Protein AF-A0AAV9DAN2-F1 (afdb_monomer)

InterPro domains:
  IPR025287 Wall-associated receptor kinase, galacturonan-binding domain [PF13947] (29-95)
  IPR032872 Wall-associated receptor kinase, C-terminal [PF14380] (185-234)

Radius of gyration: 28.62 Å; Cα contacts (8 Å, |Δi|>4): 450; chains: 1; bounding box: 99×47×92 Å

Secondary structure (DSSP, 8-state):
-------------------HHHHHHHHHTS-EEEEETTEEEEE-TT-B-TTPPTTSS-GGGBEEE-TTS-EEEEETTEEEEEEEEETTTTEEEEEEGGGTT--STTGGGGPPP---TTTEEE-TT-EEEEEEEESS----TTTTEEEEEE-SS-EEEEEE-SS----S-STTEEEEEEEEEPSSPPGGGHHHHHHH-EEEEE-TTTTTHHHHHHTT-EEEEETTEEEEEEEEETTEEEE-TTS---S--------------------------

pLDDT: mean 73.66, std 20.01, range [28.0, 98.25]

Structure (mmCIF, N/CA/C/O backbone):
data_AF-A0AAV9DAN2-F1
#
_entry.id   AF-A0AAV9DAN2-F1
#
loop_
_atom_site.group_PDB
_atom_site.id
_atom_site.type_symbol
_atom_site.label_atom_id
_atom_site.label_alt_id
_atom_site.label_comp_id
_atom_site.label_asym_id
_atom_site.label_entity_id
_atom_site.label_seq_id
_atom_site.pdbx_PDB_ins_code
_atom_site.Cartn_x
_atom_site.Cartn_y
_atom_site.Cartn_z
_atom_site.occupancy
_atom_site.B_iso_or_equiv
_atom_site.auth_seq_id
_atom_site.auth_comp_id
_atom_site.auth_asym_id
_atom_site.auth_atom_id
_atom_site.pdbx_PDB_model_num
ATOM 1 N N . MET A 1 1 ? -53.329 -28.567 59.285 1.00 35.50 1 MET A N 1
ATOM 2 C CA . MET A 1 1 ? -52.243 -27.564 59.259 1.00 35.50 1 MET A CA 1
ATOM 3 C C . MET A 1 1 ? -51.070 -28.184 58.517 1.00 35.50 1 MET A C 1
ATOM 5 O O . MET A 1 1 ? -50.471 -29.111 59.036 1.00 35.50 1 MET A O 1
ATOM 9 N N . HIS A 1 2 ? -50.815 -27.757 57.281 1.00 39.94 2 HIS A N 1
ATOM 10 C CA . HIS A 1 2 ? -49.704 -28.232 56.451 1.00 39.94 2 HIS A CA 1
ATOM 11 C C . HIS A 1 2 ? -48.893 -26.986 56.068 1.00 39.94 2 HIS A C 1
ATOM 13 O O . HIS A 1 2 ? -49.483 -26.089 55.462 1.00 39.94 2 HIS A O 1
ATOM 19 N N . PRO A 1 3 ? -47.612 -26.849 56.455 1.00 48.84 3 PRO A N 1
ATOM 20 C CA . PRO A 1 3 ? -46.849 -25.666 56.096 1.00 48.84 3 PRO A CA 1
ATOM 21 C C . PRO A 1 3 ? -46.305 -25.851 54.676 1.00 48.84 3 PRO A C 1
ATOM 23 O O . PRO A 1 3 ? -45.571 -26.794 54.393 1.00 48.84 3 PRO A O 1
ATOM 26 N N . GLN A 1 4 ? -46.713 -24.964 53.773 1.00 52.38 4 GLN A N 1
ATOM 27 C CA . GLN A 1 4 ? -46.172 -24.855 52.421 1.00 52.38 4 GLN A CA 1
ATOM 28 C C . GLN A 1 4 ? -44.774 -24.223 52.511 1.00 52.38 4 GLN A C 1
ATOM 30 O O . GLN A 1 4 ? -44.625 -23.101 52.997 1.00 52.38 4 GLN A O 1
ATOM 35 N N . LEU A 1 5 ? -43.750 -24.954 52.069 1.00 51.34 5 LEU A N 1
ATOM 36 C CA . LEU A 1 5 ? -42.380 -24.467 51.907 1.00 51.34 5 LEU A CA 1
ATOM 37 C C . LEU A 1 5 ? -42.328 -23.488 50.724 1.00 51.34 5 LEU A C 1
ATOM 39 O O . LEU A 1 5 ? -42.399 -23.897 49.568 1.00 51.34 5 LEU A O 1
ATOM 43 N N . PHE A 1 6 ? -42.198 -22.193 51.010 1.00 53.31 6 PHE A N 1
ATOM 44 C CA . PHE A 1 6 ? -41.944 -21.167 49.998 1.00 53.31 6 PHE A CA 1
ATOM 45 C C . PHE A 1 6 ? -40.447 -21.160 49.652 1.00 53.31 6 PHE A C 1
ATOM 47 O O . PHE A 1 6 ? -39.617 -20.704 50.437 1.00 53.31 6 PHE A O 1
ATOM 54 N N . PHE A 1 7 ? -40.091 -21.693 48.483 1.00 52.12 7 PHE A N 1
ATOM 55 C CA . PHE A 1 7 ? -38.729 -21.651 47.950 1.00 52.12 7 PHE A CA 1
ATOM 56 C C . PHE A 1 7 ? -38.520 -20.301 47.244 1.00 52.12 7 PHE A C 1
ATOM 58 O O . PHE A 1 7 ? -38.955 -20.110 46.109 1.00 52.12 7 PHE A O 1
ATOM 65 N N . PHE A 1 8 ? -37.901 -19.332 47.923 1.00 51.47 8 PHE A N 1
ATOM 66 C CA . PHE A 1 8 ? -37.503 -18.068 47.296 1.00 51.47 8 PHE A CA 1
ATOM 67 C C . PHE A 1 8 ? -36.278 -18.302 46.401 1.00 51.47 8 PHE A C 1
ATOM 69 O O . PHE A 1 8 ? -35.145 -18.386 46.869 1.00 51.47 8 PHE A O 1
ATOM 76 N N . LEU A 1 9 ? -36.518 -18.407 45.094 1.00 48.03 9 LEU A N 1
ATOM 77 C CA . LEU A 1 9 ? -35.493 -18.339 44.053 1.00 48.03 9 LEU A CA 1
ATOM 78 C C . LEU A 1 9 ? -34.950 -16.902 44.001 1.00 48.03 9 LEU A C 1
ATOM 80 O O . LEU A 1 9 ? -35.542 -16.019 43.383 1.00 48.03 9 LEU A O 1
ATOM 84 N N . PHE A 1 10 ? -33.829 -16.652 44.679 1.00 47.62 10 PHE A N 1
ATOM 85 C CA . PHE A 1 10 ? -33.069 -15.417 44.506 1.00 47.62 10 PHE A CA 1
ATOM 86 C C . PHE A 1 10 ? -32.437 -15.425 43.110 1.00 47.62 10 PHE A C 1
ATOM 88 O O . PHE A 1 10 ? -31.381 -16.015 42.895 1.00 47.62 10 PHE A O 1
ATOM 95 N N . ILE A 1 11 ? -33.096 -14.775 42.148 1.00 53.25 11 ILE A N 1
ATOM 96 C CA . ILE A 1 11 ? -32.488 -14.443 40.859 1.00 53.25 11 ILE A CA 1
ATOM 97 C C . ILE A 1 11 ? -31.435 -13.373 41.145 1.00 53.25 11 ILE A C 1
ATOM 99 O O . ILE A 1 11 ? -31.746 -12.190 41.282 1.00 53.25 11 ILE A O 1
ATOM 103 N N . THR A 1 12 ? -30.178 -13.788 41.281 1.00 47.03 12 THR A N 1
ATOM 104 C CA . THR A 1 12 ? -29.047 -12.867 41.324 1.00 47.03 12 THR A CA 1
ATOM 105 C C . THR A 1 12 ? -28.882 -12.268 39.931 1.00 47.03 12 THR A C 1
ATOM 107 O O . THR A 1 12 ? -28.239 -12.830 39.046 1.00 47.03 12 THR A O 1
ATOM 110 N N . PHE A 1 13 ? -29.509 -11.110 39.712 1.00 46.66 13 PHE A N 1
ATOM 111 C CA . PHE A 1 13 ? -29.216 -10.274 38.555 1.00 46.66 13 PHE A CA 1
ATOM 112 C C . PHE A 1 13 ? -27.748 -9.865 38.663 1.00 46.66 13 PHE A C 1
ATOM 114 O O . PHE A 1 13 ? -27.374 -8.979 39.432 1.00 46.66 13 PHE A O 1
ATOM 121 N N . SER A 1 14 ? -26.895 -10.582 37.939 1.00 40.38 14 SER A N 1
ATOM 122 C CA . SER A 1 14 ? -25.493 -10.232 37.799 1.00 40.38 14 SER A CA 1
ATOM 123 C C . SER A 1 14 ? -25.458 -8.946 36.984 1.00 40.38 14 SER A C 1
ATOM 125 O O . SER A 1 14 ? -25.512 -8.984 35.756 1.00 40.38 14 SER A O 1
ATOM 127 N N . PHE A 1 15 ? -25.437 -7.798 37.661 1.00 43.66 15 PHE A N 1
ATOM 128 C CA . PHE A 1 15 ? -25.138 -6.518 37.035 1.00 43.66 15 PHE A CA 1
ATOM 129 C C . PHE A 1 15 ? -23.701 -6.593 36.524 1.00 43.66 15 PHE A C 1
ATOM 131 O O . PHE A 1 15 ? -22.750 -6.311 37.248 1.00 43.66 15 PHE A O 1
ATOM 138 N N . HIS A 1 16 ? -23.538 -7.030 35.276 1.00 49.81 16 HIS A N 1
ATOM 139 C CA . HIS A 1 16 ? -22.294 -6.837 34.553 1.00 49.81 16 HIS A CA 1
ATOM 140 C C . HIS A 1 16 ? -22.103 -5.320 34.457 1.00 49.81 16 HIS A C 1
ATOM 142 O O . HIS A 1 16 ? -22.957 -4.657 33.858 1.00 49.81 16 HIS A O 1
ATOM 148 N N . PRO A 1 17 ? -21.056 -4.733 35.065 1.00 45.03 17 PRO A N 1
ATOM 149 C CA . PRO A 1 17 ? -20.822 -3.309 34.918 1.00 45.03 17 PRO A CA 1
ATOM 150 C C . PRO A 1 17 ? -20.700 -3.029 33.421 1.00 45.03 17 PRO A C 1
ATOM 152 O O . PRO A 1 17 ? -19.887 -3.648 32.729 1.00 45.03 17 PRO A O 1
ATOM 155 N N . CYS A 1 18 ? -21.560 -2.143 32.913 1.00 46.75 18 CYS A N 1
ATOM 156 C CA . CYS A 1 18 ? -21.482 -1.656 31.545 1.00 46.75 18 CYS A CA 1
ATOM 157 C C . CYS A 1 18 ? -20.101 -1.013 31.396 1.00 46.75 18 CYS A C 1
ATOM 159 O O . CYS A 1 18 ? -19.837 0.069 31.918 1.00 46.75 18 CYS A O 1
ATOM 161 N N . SER A 1 19 ? -19.168 -1.761 30.811 1.00 52.09 19 SER A N 1
ATOM 162 C CA . SER A 1 19 ? -17.753 -1.418 30.817 1.00 52.09 19 SER A CA 1
ATOM 163 C C . SER A 1 19 ? -17.538 -0.217 29.902 1.00 52.09 19 SER A C 1
ATOM 165 O O . SER A 1 19 ? -17.488 -0.352 28.681 1.00 52.09 19 SER A O 1
ATOM 167 N N . SER A 1 20 ? -17.419 0.967 30.508 1.00 57.84 20 SER A N 1
ATOM 168 C CA . SER A 1 20 ? -17.091 2.236 29.842 1.00 57.84 20 SER A CA 1
ATOM 169 C C . SER A 1 20 ? -15.884 2.101 28.899 1.00 57.84 20 SER A C 1
ATOM 171 O O . SER A 1 20 ? -15.870 2.656 27.804 1.00 57.84 20 SER A O 1
ATOM 173 N N . GLN A 1 21 ? -14.917 1.254 29.267 1.00 58.84 21 GLN A N 1
ATOM 174 C CA . GLN A 1 21 ? -13.706 0.984 28.494 1.00 58.84 21 GLN A CA 1
ATOM 175 C C . GLN A 1 21 ? -13.973 0.315 27.132 1.00 58.84 21 GLN A C 1
ATOM 177 O O . GLN A 1 21 ? -13.299 0.639 26.158 1.00 58.84 21 GLN A O 1
ATOM 182 N N . LYS A 1 22 ? -15.000 -0.544 27.020 1.00 63.50 22 LYS A N 1
ATOM 183 C CA . LYS A 1 22 ? -15.370 -1.202 25.749 1.00 63.50 22 LYS A CA 1
ATOM 184 C C . LYS A 1 22 ? -15.935 -0.205 24.732 1.00 63.50 22 LYS A C 1
ATOM 186 O O . LYS A 1 22 ? -15.587 -0.242 23.556 1.00 63.50 22 LYS A O 1
ATOM 191 N N . ASN A 1 23 ? -16.752 0.738 25.204 1.00 72.00 23 ASN A N 1
ATOM 192 C CA . ASN A 1 23 ? -17.311 1.807 24.373 1.00 72.00 23 ASN A CA 1
ATOM 193 C C . ASN A 1 23 ? -16.220 2.769 23.867 1.00 72.00 23 ASN A C 1
ATOM 195 O O . ASN A 1 23 ? -16.295 3.248 22.736 1.00 72.00 23 ASN A O 1
ATOM 199 N N . ILE A 1 24 ? -15.198 3.021 24.695 1.00 79.81 24 ILE A N 1
ATOM 200 C CA . ILE A 1 24 ? -14.051 3.868 24.344 1.00 79.81 24 ILE A CA 1
ATOM 201 C C . ILE A 1 24 ? -13.268 3.261 23.175 1.00 79.81 24 ILE A C 1
ATOM 203 O O . ILE A 1 24 ? -13.019 3.976 22.209 1.00 79.81 24 ILE A O 1
ATOM 207 N N . GLN A 1 25 ? -12.954 1.961 23.208 1.00 82.75 25 GLN A N 1
ATOM 208 C CA . GLN A 1 25 ? -12.186 1.312 22.135 1.00 82.75 25 GLN A CA 1
ATOM 209 C C . GLN A 1 25 ? -12.963 1.249 20.809 1.00 82.75 25 GLN A C 1
ATOM 211 O O . GLN A 1 25 ? -12.424 1.531 19.740 1.00 82.75 25 GLN A O 1
ATOM 216 N N . PHE A 1 26 ? -14.268 0.961 20.863 1.00 90.25 26 PHE A N 1
ATOM 217 C CA . PHE A 1 26 ? -15.120 1.054 19.675 1.00 90.25 26 PHE A CA 1
ATOM 218 C C . PHE A 1 26 ? -15.081 2.462 19.066 1.00 90.25 26 PHE A C 1
ATOM 220 O O . PHE A 1 26 ? -14.899 2.611 17.857 1.00 90.25 26 PHE A O 1
ATOM 227 N N . LYS A 1 27 ? -15.226 3.507 19.891 1.00 92.31 27 LYS A N 1
ATOM 228 C CA . LYS A 1 27 ? -15.183 4.903 19.434 1.00 92.31 27 LYS A CA 1
ATOM 229 C C . LYS A 1 27 ? -13.817 5.298 18.883 1.00 92.31 27 LYS A C 1
ATOM 231 O O . LYS A 1 27 ? -13.788 6.007 17.883 1.00 92.31 27 LYS A O 1
ATOM 236 N N . SER A 1 28 ? -12.729 4.838 19.496 1.00 92.19 28 SER A N 1
ATOM 237 C CA . SER A 1 28 ? -11.363 5.179 19.092 1.00 92.19 28 SER A CA 1
ATOM 238 C C . SER A 1 28 ? -10.978 4.579 17.741 1.00 92.19 28 SER A C 1
ATOM 240 O O . SER A 1 28 ? -10.260 5.220 16.984 1.00 92.19 28 SER A O 1
ATOM 242 N N . CYS A 1 29 ? -11.511 3.404 17.391 1.00 94.94 29 CYS A N 1
ATOM 243 C CA . CYS A 1 29 ? -11.319 2.799 16.069 1.00 94.94 29 CYS A CA 1
ATOM 244 C C . CYS A 1 29 ? -12.303 3.329 15.010 1.00 94.94 29 CYS A C 1
ATOM 246 O O . CYS A 1 29 ? -12.666 2.616 14.074 1.00 94.94 29 CYS A O 1
ATOM 248 N N . ALA A 1 30 ? -12.800 4.561 15.170 1.00 95.38 30 ALA A N 1
ATOM 249 C CA . ALA A 1 30 ? -13.602 5.209 14.137 1.00 95.38 30 ALA A CA 1
ATOM 250 C C . ALA A 1 30 ? -12.795 5.400 12.851 1.00 95.38 30 ALA A C 1
ATOM 252 O O . ALA A 1 30 ? -11.593 5.641 12.937 1.00 95.38 30 ALA A O 1
ATOM 253 N N . PRO A 1 31 ? -13.452 5.380 11.677 1.00 96.38 31 PRO A N 1
ATOM 254 C CA . PRO A 1 31 ? -12.826 5.859 10.456 1.00 96.38 31 PRO A CA 1
ATOM 255 C C . PRO A 1 31 ? -12.279 7.275 10.648 1.00 96.38 31 PRO A C 1
ATOM 257 O O . PRO A 1 31 ? -13.013 8.165 11.087 1.00 96.38 31 PRO A O 1
ATOM 260 N N . LEU A 1 32 ? -11.004 7.470 10.321 1.00 97.44 32 LEU A N 1
ATOM 261 C CA . LEU A 1 32 ? -10.328 8.758 10.416 1.00 97.44 32 LEU A CA 1
ATOM 262 C C . LEU A 1 32 ? -10.154 9.359 9.018 1.00 97.44 32 LEU A C 1
ATOM 264 O O . LEU A 1 32 ? -9.656 8.669 8.129 1.00 97.44 32 LEU A O 1
ATOM 268 N N . PRO A 1 33 ? -10.542 10.621 8.783 1.00 97.69 33 PRO A N 1
ATOM 269 C CA . PRO A 1 33 ? -10.322 11.252 7.490 1.00 97.69 33 PRO A CA 1
ATOM 270 C C . PRO A 1 33 ? -8.824 11.456 7.245 1.00 97.69 33 PRO A C 1
ATOM 272 O O . PRO A 1 33 ? -8.111 11.984 8.096 1.00 97.69 33 PRO A O 1
ATOM 275 N N . PHE A 1 34 ? -8.362 11.075 6.059 1.00 97.75 34 PHE A N 1
ATOM 276 C CA . PHE A 1 34 ? -7.006 11.313 5.582 1.00 97.75 34 PHE A CA 1
ATOM 277 C C . PHE A 1 34 ? -7.060 11.972 4.208 1.00 97.75 34 PHE A C 1
ATOM 279 O O . PHE A 1 34 ? -7.661 11.432 3.274 1.00 97.75 34 PHE A O 1
ATOM 286 N N . SER A 1 35 ? -6.418 13.131 4.097 1.00 97.44 35 SER A N 1
ATOM 287 C CA . SER A 1 35 ? -6.288 13.892 2.858 1.00 97.44 35 SER A CA 1
ATOM 288 C C . SER A 1 35 ? -4.819 14.198 2.604 1.00 97.44 35 SER A C 1
ATOM 290 O O . SER A 1 35 ? -4.155 14.798 3.445 1.00 97.44 35 SER A O 1
ATOM 292 N N . CYS A 1 36 ? -4.325 13.791 1.440 1.00 97.88 36 CYS A N 1
ATOM 293 C CA . CYS A 1 36 ? -2.963 14.018 0.984 1.00 97.88 36 CYS A CA 1
ATOM 294 C C . CYS A 1 36 ? -2.980 14.244 -0.532 1.00 97.88 36 CYS A C 1
ATOM 296 O O . CYS A 1 36 ? -3.164 13.306 -1.312 1.00 97.88 36 CYS A O 1
ATOM 298 N N . GLY A 1 37 ? -2.869 15.507 -0.949 1.00 95.56 37 GLY A N 1
ATOM 299 C CA . GLY A 1 37 ? -3.042 15.894 -2.349 1.00 95.56 37 GLY A CA 1
ATOM 300 C C . GLY A 1 37 ? -4.404 15.457 -2.890 1.00 95.56 37 GLY A C 1
ATOM 301 O O . GLY A 1 37 ? -5.442 15.751 -2.300 1.00 95.56 37 GLY A O 1
ATOM 302 N N . ASN A 1 38 ? -4.394 14.712 -3.997 1.00 93.75 38 ASN A N 1
ATOM 303 C CA . ASN A 1 38 ? -5.6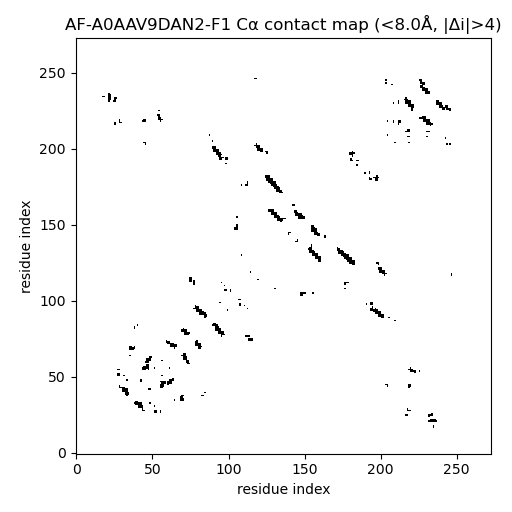14 14.184 -4.617 1.00 93.75 38 ASN A CA 1
ATOM 304 C C . ASN A 1 38 ? -6.164 12.928 -3.918 1.00 93.75 38 ASN A C 1
ATOM 306 O O . ASN A 1 38 ? -7.271 12.488 -4.227 1.00 93.75 38 ASN A O 1
ATOM 310 N N . PHE A 1 39 ? -5.418 12.337 -2.980 1.00 96.56 39 PHE A N 1
ATOM 311 C CA . PHE A 1 39 ? -5.872 11.179 -2.222 1.00 96.56 39 PHE A CA 1
ATOM 312 C C . PHE A 1 39 ? -6.690 11.640 -1.014 1.00 96.56 39 PHE A C 1
ATOM 314 O O . PHE A 1 39 ? -6.161 12.273 -0.105 1.00 96.56 39 PHE A O 1
ATOM 321 N N . THR A 1 40 ? -7.987 11.325 -0.990 1.00 97.00 40 THR A N 1
ATOM 322 C CA . THR A 1 40 ? -8.864 11.592 0.161 1.00 97.00 40 THR A CA 1
ATOM 323 C C . THR A 1 40 ? -9.726 10.374 0.464 1.00 97.00 40 THR A C 1
ATOM 325 O O . THR A 1 40 ? -10.544 9.964 -0.362 1.00 97.00 40 THR A O 1
ATOM 328 N N . LYS A 1 41 ? -9.551 9.788 1.652 1.00 97.06 41 LYS A N 1
ATOM 329 C CA . LYS A 1 41 ? -10.281 8.597 2.116 1.00 97.06 41 LYS A CA 1
ATOM 330 C C . LYS A 1 41 ? -10.451 8.626 3.632 1.00 97.06 41 LYS A C 1
ATOM 332 O O . LYS A 1 41 ? -9.614 9.159 4.350 1.00 97.06 41 LYS A O 1
ATOM 337 N N . ASN A 1 42 ? -11.510 7.984 4.119 1.00 97.38 42 ASN A N 1
ATOM 338 C CA . ASN A 1 42 ? -11.585 7.607 5.527 1.00 97.38 42 ASN A CA 1
ATOM 339 C C . ASN A 1 42 ? -10.775 6.324 5.732 1.00 97.38 42 ASN A C 1
ATOM 341 O O . ASN A 1 42 ? -11.042 5.315 5.078 1.00 97.38 42 ASN A O 1
ATOM 345 N N . ILE A 1 43 ? -9.787 6.378 6.616 1.00 98.00 43 ILE A N 1
ATOM 346 C CA . ILE A 1 43 ? -8.885 5.277 6.933 1.00 98.00 43 ILE A CA 1
ATOM 347 C C . ILE A 1 43 ? -9.409 4.519 8.146 1.00 98.00 43 ILE A C 1
ATOM 349 O O . ILE A 1 43 ? -9.771 5.110 9.163 1.00 98.00 43 ILE A O 1
ATOM 353 N N . THR A 1 44 ? -9.463 3.200 8.015 1.00 96.06 44 THR A N 1
ATOM 354 C CA . THR A 1 44 ? -9.852 2.251 9.057 1.00 96.06 44 THR A CA 1
ATOM 355 C C . THR A 1 44 ? -8.859 1.099 9.078 1.00 96.06 44 THR A C 1
ATOM 357 O O . THR A 1 44 ? -8.054 0.947 8.156 1.00 96.06 44 THR A O 1
ATOM 360 N N . PHE A 1 45 ? -8.984 0.225 10.080 1.00 95.75 45 PHE A N 1
ATOM 361 C CA . PHE A 1 45 ? -8.302 -1.063 10.084 1.00 95.75 45 PHE A CA 1
ATOM 362 C C . PHE A 1 45 ? -8.417 -1.756 8.701 1.00 95.75 45 PHE A C 1
ATOM 364 O O . PHE A 1 45 ? -9.511 -1.773 8.126 1.00 95.75 45 PHE A O 1
ATOM 371 N N . PRO A 1 46 ? -7.322 -2.318 8.159 1.00 95.62 46 PRO A N 1
ATOM 372 C CA . PRO A 1 46 ? -6.047 -2.545 8.843 1.00 95.62 46 PRO A CA 1
ATOM 373 C C . PRO A 1 46 ? -5.019 -1.417 8.700 1.00 95.62 46 PRO A C 1
ATOM 375 O O . PRO A 1 46 ? -3.956 -1.495 9.314 1.00 95.62 46 PRO A O 1
ATOM 378 N N . PHE A 1 47 ? -5.315 -0.383 7.917 1.00 97.56 47 PHE A N 1
ATOM 379 C CA . PHE A 1 47 ? -4.404 0.732 7.693 1.00 97.56 47 PHE A CA 1
ATOM 380 C C . PHE A 1 47 ? -4.368 1.666 8.900 1.00 97.56 47 PHE A C 1
ATOM 382 O O . PHE A 1 47 ? -5.341 1.795 9.647 1.00 97.56 47 PHE A O 1
ATOM 389 N N . SER A 1 48 ? -3.233 2.332 9.086 1.00 97.00 48 SER A N 1
ATOM 390 C CA . SER A 1 48 ? -3.076 3.374 10.098 1.00 97.00 48 SER A CA 1
ATOM 391 C C . SER A 1 48 ? -2.592 4.676 9.468 1.00 97.00 48 SER A C 1
ATOM 393 O O . SER A 1 48 ? -2.004 4.686 8.397 1.00 97.00 48 SER A O 1
ATOM 395 N N . ILE A 1 49 ? -2.873 5.779 10.141 1.00 97.81 49 ILE A N 1
ATOM 396 C CA . ILE A 1 49 ? -2.370 7.135 9.889 1.00 97.81 49 ILE A CA 1
ATOM 397 C C . ILE A 1 49 ? -1.987 7.773 11.226 1.00 97.81 49 ILE A C 1
ATOM 399 O O . ILE A 1 49 ? -2.323 7.241 12.292 1.00 97.81 49 ILE A O 1
ATOM 403 N N . ASP A 1 50 ? -1.359 8.943 11.191 1.00 95.56 50 ASP A N 1
ATOM 404 C CA . ASP A 1 50 ? -1.143 9.745 12.394 1.00 95.56 50 ASP A CA 1
ATOM 405 C C . ASP A 1 50 ? -2.461 10.004 13.139 1.00 95.56 50 ASP A C 1
ATOM 407 O O . ASP A 1 50 ? -3.474 10.395 12.560 1.00 95.56 50 ASP A O 1
ATOM 411 N N . GLY A 1 51 ? -2.456 9.745 14.448 1.00 94.00 51 GLY A N 1
ATOM 412 C CA . GLY A 1 51 ? -3.651 9.826 15.293 1.00 94.00 51 GLY A CA 1
ATOM 413 C C . GLY A 1 51 ? -4.504 8.552 15.335 1.00 94.00 51 GLY A C 1
ATOM 414 O O . GLY A 1 51 ? -5.476 8.507 16.091 1.00 94.00 51 GLY A O 1
ATOM 415 N N . THR A 1 52 ? -4.137 7.497 14.596 1.00 96.19 52 THR A N 1
ATOM 416 C CA . THR A 1 52 ? -4.771 6.177 14.753 1.00 96.19 52 THR A CA 1
ATOM 417 C C . THR A 1 52 ? -4.552 5.673 16.169 1.00 96.19 52 THR A C 1
ATOM 419 O O . THR A 1 52 ? -3.426 5.624 16.662 1.00 96.19 52 THR A O 1
ATOM 422 N N . SER A 1 53 ? -5.646 5.316 16.840 1.00 94.88 53 SER A N 1
ATOM 423 C CA . SER A 1 53 ? -5.565 4.808 18.205 1.00 94.88 53 SER A CA 1
ATOM 424 C C . SER A 1 53 ? -4.900 3.425 18.247 1.00 94.88 53 SER A C 1
ATOM 426 O O . SER A 1 53 ? -5.044 2.652 17.293 1.00 94.88 53 SER A O 1
ATOM 428 N N . PRO A 1 54 ? -4.204 3.085 19.346 1.00 91.88 54 PRO A N 1
ATOM 429 C CA . PRO A 1 54 ? -3.533 1.797 19.478 1.00 91.88 54 PRO A CA 1
ATOM 430 C C . PRO A 1 54 ? -4.499 0.620 19.277 1.00 91.88 54 PRO A C 1
ATOM 432 O O . PRO A 1 54 ? -5.634 0.646 19.761 1.00 91.88 54 PRO A O 1
ATOM 435 N N . GLY A 1 55 ? -4.069 -0.388 18.514 1.00 91.50 55 GLY A N 1
ATOM 436 C CA . GLY A 1 55 ? -4.895 -1.548 18.152 1.00 91.50 55 GLY A CA 1
ATOM 437 C C . GLY A 1 55 ? -5.950 -1.309 17.058 1.00 91.50 55 GLY A C 1
ATOM 438 O O . GLY A 1 55 ? -6.648 -2.248 16.687 1.00 91.50 55 GLY A O 1
ATOM 439 N N . CYS A 1 56 ? -6.087 -0.094 16.511 1.00 94.75 56 CYS A N 1
ATOM 440 C CA . CYS A 1 56 ? -7.062 0.211 15.448 1.00 94.75 56 CYS A CA 1
ATOM 441 C C . CYS A 1 56 ? -6.479 0.164 14.023 1.00 94.75 56 CYS A C 1
ATOM 443 O O . CYS A 1 56 ? -7.221 0.300 13.053 1.00 94.75 56 CYS A O 1
ATOM 445 N N . GLY A 1 57 ? -5.169 -0.033 13.883 1.00 94.75 57 GLY A N 1
ATOM 446 C CA . GLY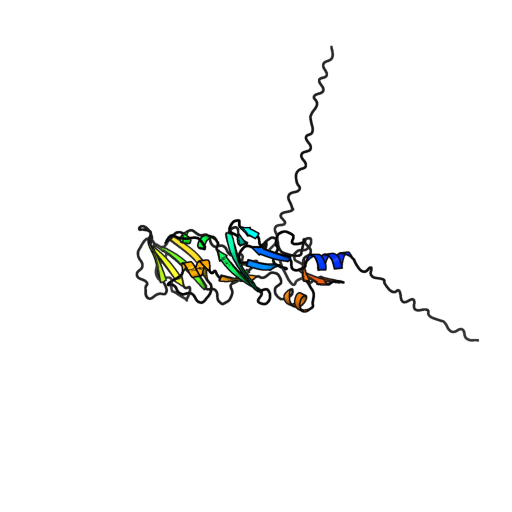 A 1 57 ? -4.470 -0.149 12.605 1.00 94.75 57 GLY A CA 1
ATOM 447 C C . GLY A 1 57 ? -3.072 -0.725 12.812 1.00 94.75 57 GLY A C 1
ATOM 448 O O . GLY A 1 57 ? -2.539 -0.686 13.922 1.00 94.75 57 GLY A O 1
ATOM 449 N N . LEU A 1 58 ? -2.496 -1.307 11.764 1.00 92.88 58 LEU A N 1
ATOM 450 C CA . LEU A 1 58 ? -1.190 -1.954 11.834 1.00 92.88 58 LEU A CA 1
ATOM 451 C C . LEU A 1 58 ? -0.063 -0.945 11.561 1.00 92.88 58 LEU A C 1
ATOM 453 O O . LEU A 1 58 ? -0.178 -0.164 10.611 1.00 92.88 58 LEU A O 1
ATOM 457 N N . PRO A 1 59 ? 1.039 -0.975 12.338 1.00 90.38 59 PRO A N 1
ATOM 458 C CA . PRO A 1 59 ? 2.206 -0.128 12.083 1.00 90.38 59 PRO A CA 1
ATOM 459 C C . PRO A 1 59 ? 2.833 -0.356 10.702 1.00 90.38 59 PRO A C 1
ATOM 461 O O . PRO A 1 59 ? 3.212 0.602 10.038 1.00 90.38 59 PRO A O 1
ATOM 464 N N . ASP A 1 60 ? 2.877 -1.607 10.237 1.00 90.94 60 ASP A N 1
ATOM 465 C CA . ASP A 1 60 ? 3.431 -1.955 8.919 1.00 90.94 60 ASP A CA 1
ATOM 466 C C . ASP A 1 60 ? 2.507 -1.546 7.754 1.00 90.94 60 ASP A C 1
ATOM 468 O O . ASP A 1 60 ? 2.917 -1.559 6.598 1.00 90.94 60 ASP A O 1
ATOM 472 N N . LEU A 1 61 ? 1.265 -1.142 8.054 1.00 95.12 61 LEU A N 1
ATOM 473 C CA . LEU A 1 61 ? 0.300 -0.580 7.103 1.00 95.12 61 LEU A CA 1
ATOM 474 C C . LEU A 1 61 ? 0.047 0.914 7.354 1.00 95.12 61 LEU A C 1
ATOM 476 O O . LEU A 1 61 ? -1.062 1.416 7.146 1.00 95.12 61 LEU A O 1
ATOM 480 N N . HIS A 1 62 ? 1.067 1.619 7.843 1.00 97.12 62 HIS A N 1
ATOM 481 C CA . HIS A 1 62 ? 0.992 3.048 8.103 1.00 97.12 62 HIS A CA 1
ATOM 482 C C . HIS A 1 62 ? 1.094 3.873 6.816 1.00 97.12 62 HIS A C 1
ATOM 484 O O . HIS A 1 62 ? 2.100 3.849 6.105 1.00 97.12 62 HIS A O 1
ATOM 490 N N . LEU A 1 63 ? 0.048 4.647 6.552 1.00 98.25 63 LEU A N 1
ATOM 491 C CA . LEU A 1 63 ? -0.030 5.616 5.476 1.00 98.25 63 LEU A CA 1
ATOM 492 C C . LEU A 1 63 ? 0.509 6.960 5.960 1.00 98.25 63 LEU A C 1
ATOM 494 O O . LEU A 1 63 ? 0.077 7.489 6.984 1.00 98.25 63 LEU A O 1
ATOM 498 N N . SER A 1 64 ? 1.408 7.540 5.174 1.00 97.12 64 SER A N 1
ATOM 499 C CA . SER A 1 64 ? 1.956 8.878 5.409 1.00 97.12 64 SER A CA 1
ATOM 500 C C . SER A 1 64 ? 1.766 9.763 4.179 1.00 97.12 64 SER A C 1
ATOM 502 O O . SER A 1 64 ? 1.455 9.279 3.090 1.00 97.12 64 SER A O 1
ATOM 504 N N . CYS A 1 65 ? 1.908 11.075 4.357 1.00 97.50 65 CYS A N 1
ATOM 505 C CA . CYS A 1 65 ? 1.842 12.048 3.271 1.00 97.50 65 CYS A CA 1
ATOM 506 C C . CYS A 1 65 ? 3.228 12.652 3.044 1.00 97.50 65 CYS A C 1
ATOM 508 O O . CYS A 1 65 ? 3.849 13.138 3.991 1.00 97.50 65 CYS A O 1
ATOM 510 N N . THR A 1 66 ? 3.724 12.611 1.808 1.00 95.62 66 THR A N 1
ATOM 511 C CA . THR A 1 66 ? 5.004 13.243 1.461 1.00 95.62 66 THR A CA 1
ATOM 512 C C . THR A 1 66 ? 4.879 14.764 1.368 1.00 95.62 66 THR A C 1
ATOM 514 O O . THR A 1 66 ? 3.780 15.311 1.266 1.00 95.62 66 THR A O 1
ATOM 517 N N . SER A 1 67 ? 6.020 15.461 1.335 1.00 94.31 67 SER A N 1
ATOM 518 C CA . SER A 1 67 ? 6.077 16.905 1.058 1.00 94.31 67 SER A CA 1
ATOM 519 C C . SER A 1 67 ? 5.475 17.285 -0.297 1.00 94.31 67 SER A C 1
ATOM 521 O O . SER A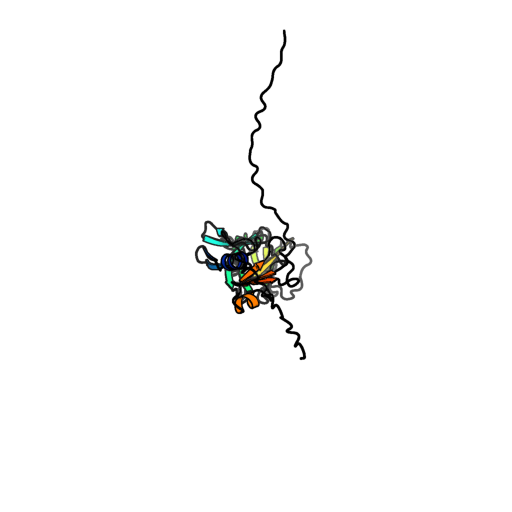 1 67 ? 4.939 18.380 -0.440 1.00 94.31 67 SER A O 1
ATOM 523 N N . ASP A 1 68 ? 5.515 16.365 -1.262 1.00 92.69 68 ASP A N 1
ATOM 524 C CA . ASP A 1 68 ? 4.957 16.544 -2.607 1.00 92.69 68 ASP A CA 1
ATOM 525 C C . ASP A 1 68 ? 3.464 16.179 -2.677 1.00 92.69 68 ASP A C 1
ATOM 527 O O . ASP A 1 68 ? 2.893 16.056 -3.759 1.00 92.69 68 ASP A O 1
ATOM 531 N N . ASN A 1 69 ? 2.810 16.019 -1.521 1.00 95.56 69 ASN A N 1
ATOM 532 C CA . ASN A 1 69 ? 1.397 15.667 -1.389 1.00 95.56 69 ASN A CA 1
ATOM 533 C C . ASN A 1 69 ? 1.035 14.316 -2.029 1.00 95.56 69 ASN A C 1
ATOM 535 O O . ASN A 1 69 ? -0.048 14.156 -2.598 1.00 95.56 69 ASN A O 1
ATOM 539 N N . LEU A 1 70 ? 1.931 13.331 -1.926 1.00 95.50 70 LEU A N 1
ATOM 540 C CA . LEU A 1 70 ? 1.680 11.960 -2.362 1.00 95.50 70 LEU A CA 1
ATOM 541 C C . LEU A 1 70 ? 1.411 11.080 -1.139 1.00 95.50 70 LEU A C 1
ATOM 543 O O . LEU A 1 70 ? 2.247 10.974 -0.241 1.00 95.50 70 LEU A O 1
ATOM 547 N N . ALA A 1 71 ? 0.241 10.439 -1.103 1.00 97.56 71 ALA A N 1
ATOM 548 C CA . ALA A 1 71 ? -0.046 9.417 -0.103 1.00 97.56 71 ALA A CA 1
ATOM 549 C C . ALA A 1 71 ? 0.883 8.224 -0.338 1.00 97.56 71 ALA A C 1
ATOM 551 O O . ALA A 1 71 ? 1.007 7.764 -1.475 1.00 97.56 71 ALA A O 1
ATOM 552 N N . GLN A 1 72 ? 1.529 7.723 0.710 1.00 96.44 72 GLN A N 1
ATOM 553 C CA . GLN A 1 72 ? 2.517 6.659 0.585 1.00 96.44 72 GLN A CA 1
ATOM 554 C C . GLN A 1 72 ? 2.409 5.601 1.679 1.00 96.44 72 GLN A C 1
ATOM 556 O O . GLN A 1 72 ? 1.968 5.879 2.795 1.00 96.44 72 GLN A O 1
ATOM 561 N N . LEU A 1 73 ? 2.895 4.410 1.348 1.00 95.88 73 LEU A N 1
ATOM 562 C CA . LEU A 1 73 ? 3.115 3.279 2.238 1.00 95.88 73 LEU A CA 1
ATOM 563 C C . LEU A 1 73 ? 4.528 2.740 1.994 1.00 95.88 73 LEU A C 1
ATOM 565 O O . LEU A 1 73 ? 4.984 2.677 0.851 1.00 95.88 73 LEU A O 1
ATOM 569 N N . MET A 1 74 ? 5.208 2.309 3.053 1.00 92.19 74 MET A N 1
ATOM 570 C CA . MET A 1 74 ? 6.510 1.655 2.937 1.00 92.19 74 MET A CA 1
ATOM 571 C C . MET A 1 74 ? 6.363 0.137 3.067 1.00 92.19 74 MET A C 1
ATOM 573 O O . MET A 1 74 ? 5.787 -0.345 4.035 1.00 92.19 74 MET A O 1
ATOM 577 N N . MET A 1 75 ? 6.930 -0.618 2.126 1.00 88.56 75 MET A N 1
ATOM 578 C CA . MET A 1 75 ? 6.990 -2.086 2.163 1.00 88.56 75 MET A CA 1
ATOM 579 C C . MET A 1 75 ? 8.432 -2.530 1.964 1.00 88.56 75 MET A C 1
ATOM 581 O O . MET A 1 75 ? 9.059 -2.132 0.986 1.00 88.56 75 MET A O 1
ATOM 585 N N . ASN A 1 76 ? 8.979 -3.328 2.886 1.00 85.19 76 ASN A N 1
ATOM 586 C CA . ASN A 1 76 ? 10.367 -3.809 2.820 1.00 85.19 76 ASN A CA 1
ATOM 587 C C . ASN A 1 76 ? 11.395 -2.702 2.495 1.00 85.19 76 ASN A C 1
ATOM 589 O O . ASN A 1 76 ? 12.319 -2.907 1.710 1.00 85.19 76 ASN A O 1
ATOM 593 N N . ASN A 1 77 ? 11.227 -1.519 3.099 1.00 86.19 77 ASN A N 1
ATOM 594 C CA . ASN A 1 77 ? 12.075 -0.337 2.885 1.00 86.19 77 ASN A CA 1
ATOM 595 C C . ASN A 1 77 ? 12.012 0.273 1.464 1.00 86.19 77 ASN A C 1
ATOM 597 O O . ASN A 1 77 ? 12.894 1.037 1.077 1.00 86.19 77 ASN A O 1
ATOM 601 N N . VAL A 1 78 ? 10.967 -0.040 0.698 1.00 87.38 78 VAL A N 1
ATOM 602 C CA . VAL A 1 78 ? 10.637 0.579 -0.593 1.00 87.38 78 VAL A CA 1
ATOM 603 C C . VAL A 1 78 ? 9.386 1.439 -0.418 1.00 87.38 78 VAL A C 1
ATOM 605 O O . VAL A 1 78 ? 8.418 1.006 0.211 1.00 87.38 78 VAL A O 1
ATOM 608 N N . SER A 1 79 ? 9.413 2.665 -0.949 1.00 91.50 79 SER A N 1
ATOM 609 C CA . SER A 1 79 ? 8.268 3.578 -0.888 1.00 91.50 79 SER A CA 1
ATOM 610 C C . SER A 1 79 ? 7.333 3.369 -2.074 1.00 91.50 79 SER A C 1
ATOM 612 O O . SER A 1 79 ? 7.755 3.387 -3.234 1.00 91.50 79 SER A O 1
ATOM 614 N N . TYR A 1 80 ? 6.050 3.212 -1.775 1.00 93.19 80 TYR A N 1
ATOM 615 C CA . TYR A 1 80 ? 4.987 3.073 -2.755 1.00 93.19 80 TYR A CA 1
ATOM 616 C C . TYR A 1 80 ? 3.980 4.203 -2.584 1.00 93.19 80 TYR A C 1
ATOM 618 O O . TYR A 1 80 ? 3.478 4.435 -1.485 1.00 93.19 80 TYR A O 1
ATOM 626 N N . GLN A 1 81 ? 3.644 4.885 -3.676 1.00 95.31 81 GLN A N 1
ATOM 627 C CA . GLN A 1 81 ? 2.508 5.790 -3.702 1.00 95.31 81 GLN A CA 1
ATOM 628 C C . GLN A 1 81 ? 1.219 4.976 -3.642 1.00 95.31 81 GLN A C 1
ATOM 630 O O . GLN A 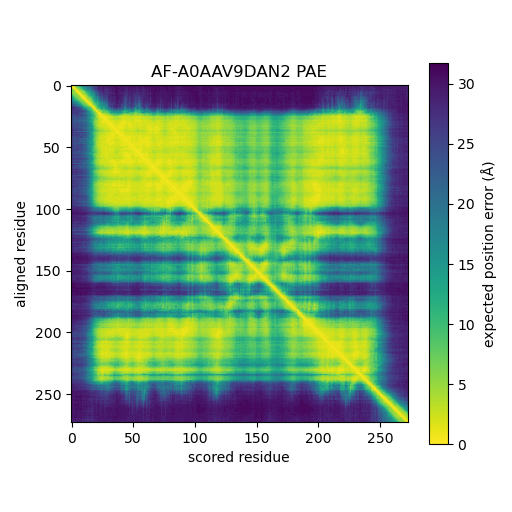1 81 ? 0.996 4.100 -4.474 1.00 95.31 81 GLN A O 1
ATOM 635 N N . VAL A 1 82 ? 0.340 5.321 -2.710 1.00 96.69 82 VAL A N 1
ATOM 636 C CA . VAL A 1 82 ? -1.012 4.774 -2.624 1.00 96.69 82 VAL A CA 1
ATOM 637 C C . VAL A 1 82 ? -1.936 5.619 -3.491 1.00 96.69 82 VAL A C 1
ATOM 639 O O . VAL A 1 82 ? -2.171 6.797 -3.219 1.00 96.69 82 VAL A O 1
ATOM 642 N N . LYS A 1 83 ? -2.456 5.017 -4.560 1.00 95.06 83 LYS A N 1
ATOM 643 C CA . LYS A 1 83 ? -3.364 5.668 -5.516 1.00 95.06 83 LYS A CA 1
ATOM 644 C C . LYS A 1 83 ? -4.823 5.495 -5.105 1.00 95.06 83 LYS A C 1
ATOM 646 O O . LYS A 1 83 ? -5.621 6.415 -5.257 1.00 95.06 83 LYS A O 1
ATOM 651 N N . ASN A 1 84 ? -5.177 4.323 -4.577 1.00 96.06 84 ASN A N 1
ATOM 652 C CA . ASN A 1 84 ? -6.539 4.006 -4.159 1.00 96.06 84 ASN A CA 1
ATOM 653 C C . ASN A 1 84 ? -6.561 2.937 -3.059 1.00 96.06 84 ASN A C 1
ATOM 655 O O . ASN A 1 84 ? -5.701 2.064 -3.019 1.00 96.06 84 ASN A O 1
ATOM 659 N N . ILE A 1 85 ? -7.588 2.991 -2.207 1.00 97.31 85 ILE A N 1
ATOM 660 C CA . ILE A 1 85 ? -7.947 1.938 -1.251 1.00 97.31 85 ILE A CA 1
ATOM 661 C C . ILE A 1 85 ? -9.437 1.633 -1.434 1.00 97.31 85 ILE A C 1
ATOM 663 O O . ILE A 1 85 ? -10.291 2.521 -1.285 1.00 97.31 85 ILE A O 1
ATOM 667 N N . ASP A 1 86 ? -9.734 0.377 -1.754 1.00 95.62 86 ASP A N 1
ATOM 668 C CA . ASP A 1 86 ? -11.075 -0.189 -1.886 1.00 95.62 86 ASP A CA 1
ATOM 669 C C . ASP A 1 86 ? -11.294 -1.233 -0.780 1.00 95.62 86 ASP A C 1
ATOM 671 O O . ASP A 1 86 ? -10.899 -2.393 -0.901 1.00 95.62 86 ASP A O 1
ATOM 675 N N . TYR A 1 87 ? -11.906 -0.799 0.327 1.00 94.06 87 TYR A N 1
ATOM 676 C CA . TYR A 1 87 ? -12.178 -1.660 1.482 1.00 94.06 87 TYR A CA 1
ATOM 677 C C . TYR A 1 87 ? -13.178 -2.779 1.182 1.00 94.06 87 TYR A C 1
ATOM 679 O O . TYR A 1 87 ? -13.092 -3.831 1.808 1.00 94.06 87 TYR A O 1
ATOM 687 N N . GLU A 1 88 ? -14.104 -2.581 0.239 1.00 91.56 88 GLU A N 1
ATOM 688 C CA . GLU A 1 88 ? -15.112 -3.593 -0.099 1.00 91.56 88 GLU A CA 1
ATOM 689 C C . GLU A 1 88 ? -14.478 -4.776 -0.825 1.00 91.56 88 GLU A C 1
ATOM 691 O O . GLU A 1 88 ? -14.816 -5.930 -0.562 1.00 91.56 88 GLU A O 1
ATOM 696 N N . LYS A 1 89 ? -13.539 -4.487 -1.734 1.00 92.38 89 LYS A N 1
ATOM 697 C CA . LYS A 1 89 ? -12.801 -5.516 -2.479 1.00 92.38 89 LYS A CA 1
ATOM 698 C C . LYS A 1 89 ? -11.540 -5.990 -1.776 1.00 92.38 89 LYS A C 1
ATOM 700 O O . LYS A 1 89 ? -10.955 -6.980 -2.205 1.00 92.38 89 LYS A O 1
ATOM 705 N N . GLN A 1 90 ? -11.127 -5.295 -0.722 1.00 93.19 90 GLN A N 1
ATOM 706 C CA . GLN A 1 90 ? -9.866 -5.527 -0.033 1.00 93.19 90 GLN A CA 1
ATOM 707 C C . GLN A 1 90 ? -8.636 -5.314 -0.938 1.00 93.19 90 GLN A C 1
ATOM 709 O O . GLN A 1 90 ? -7.642 -6.031 -0.824 1.00 93.19 90 GLN A O 1
ATOM 714 N N . ILE A 1 91 ? -8.730 -4.345 -1.860 1.00 93.88 91 ILE A N 1
ATOM 715 C CA . ILE A 1 91 ? -7.719 -4.051 -2.886 1.00 93.88 91 ILE A CA 1
ATOM 716 C C . ILE A 1 91 ? -7.180 -2.631 -2.723 1.00 93.88 91 ILE A C 1
ATOM 718 O O . ILE A 1 91 ? -7.940 -1.668 -2.585 1.00 93.88 91 ILE A O 1
ATOM 722 N N . MET A 1 92 ? -5.857 -2.494 -2.754 1.00 95.12 92 MET A N 1
ATOM 723 C CA . MET A 1 92 ? -5.139 -1.224 -2.767 1.00 95.12 92 MET A CA 1
ATOM 724 C C . MET A 1 92 ? -4.385 -1.095 -4.086 1.00 95.12 92 MET A C 1
ATOM 726 O O . MET A 1 92 ? -3.714 -2.031 -4.499 1.00 95.12 92 MET A O 1
ATOM 730 N N . THR A 1 93 ? -4.456 0.068 -4.720 1.00 93.88 93 THR A N 1
ATOM 731 C CA . THR A 1 93 ? -3.668 0.359 -5.922 1.00 93.88 93 THR A CA 1
ATOM 732 C C . THR A 1 93 ? -2.420 1.124 -5.508 1.00 93.88 93 THR A C 1
ATOM 734 O O . THR A 1 93 ? -2.528 2.184 -4.873 1.00 93.88 93 THR A O 1
ATOM 737 N N . ILE A 1 94 ? -1.246 0.603 -5.861 1.00 92.75 94 ILE A N 1
ATOM 738 C CA . ILE A 1 94 ? 0.055 1.175 -5.507 1.00 92.75 94 ILE A CA 1
ATOM 739 C C . ILE A 1 94 ? 0.959 1.353 -6.721 1.00 92.75 94 ILE A C 1
ATOM 741 O O . ILE A 1 94 ? 0.966 0.529 -7.626 1.00 92.75 94 ILE A O 1
ATOM 745 N N . ALA A 1 95 ? 1.785 2.394 -6.702 1.00 90.12 95 ALA A N 1
ATOM 746 C CA . ALA A 1 95 ? 2.853 2.599 -7.676 1.00 90.12 95 ALA A CA 1
ATOM 747 C C . ALA A 1 95 ? 4.188 2.750 -6.944 1.00 90.12 95 ALA A C 1
ATOM 749 O O . ALA A 1 95 ? 4.269 3.483 -5.958 1.00 90.12 95 ALA A O 1
ATOM 750 N N . ASN A 1 96 ? 5.243 2.068 -7.393 1.00 88.69 96 ASN A N 1
ATOM 751 C CA . ASN A 1 96 ? 6.567 2.252 -6.797 1.00 88.69 96 ASN A CA 1
ATOM 752 C C . ASN A 1 96 ? 7.031 3.690 -7.068 1.00 88.69 96 ASN A C 1
ATOM 754 O O . ASN A 1 96 ? 7.087 4.120 -8.222 1.00 88.69 96 ASN A O 1
ATOM 758 N N . MET A 1 97 ? 7.350 4.437 -6.007 1.00 87.62 97 MET A N 1
ATOM 759 C CA . MET A 1 97 ? 7.667 5.862 -6.133 1.00 87.62 97 MET A CA 1
ATOM 760 C C . MET A 1 97 ? 8.887 6.135 -6.998 1.00 87.62 97 MET A C 1
ATOM 762 O O . MET A 1 97 ? 8.982 7.201 -7.604 1.00 87.62 97 MET A O 1
ATOM 766 N N . ALA A 1 98 ? 9.793 5.169 -7.101 1.00 81.31 98 ALA A N 1
ATOM 767 C CA . ALA A 1 98 ? 10.967 5.308 -7.931 1.00 81.31 98 ALA A CA 1
ATOM 768 C C . ALA A 1 98 ? 10.619 5.393 -9.435 1.00 81.31 98 ALA A C 1
ATOM 770 O O . ALA A 1 98 ? 11.420 5.936 -10.182 1.00 81.31 98 ALA A O 1
ATOM 771 N N . TYR A 1 99 ? 9.427 4.960 -9.881 1.00 79.06 99 TYR A N 1
ATOM 772 C CA . TYR A 1 99 ? 8.990 5.082 -11.283 1.00 79.06 99 TYR A CA 1
ATOM 773 C C . TYR A 1 99 ? 8.231 6.379 -11.615 1.00 79.06 99 TYR A C 1
ATOM 775 O O . TYR A 1 99 ? 8.019 6.667 -12.787 1.00 79.06 99 TYR A O 1
ATOM 783 N N . ILE A 1 100 ? 7.812 7.172 -10.622 1.00 75.31 100 ILE A N 1
ATOM 784 C CA . ILE A 1 100 ? 6.855 8.279 -10.830 1.00 75.31 100 ILE A CA 1
ATOM 785 C C . ILE A 1 100 ? 7.493 9.508 -11.502 1.00 75.31 100 ILE A C 1
ATOM 787 O O . ILE A 1 100 ? 6.800 10.236 -12.203 1.00 75.31 100 ILE A O 1
ATOM 791 N N . ASN A 1 101 ? 8.800 9.722 -11.321 1.00 67.56 101 ASN A N 1
ATOM 792 C CA . ASN A 1 101 ? 9.519 10.913 -11.800 1.00 67.56 101 ASN A CA 1
ATOM 793 C C . ASN A 1 101 ? 10.737 10.553 -12.667 1.00 67.56 101 ASN A C 1
ATOM 795 O O . ASN A 1 101 ? 11.768 11.224 -12.613 1.00 67.56 101 ASN A O 1
ATOM 799 N N . ILE A 1 102 ? 10.669 9.439 -13.398 1.00 68.88 102 ILE A N 1
ATOM 800 C CA . ILE A 1 102 ? 11.753 9.060 -14.305 1.00 68.88 102 ILE A CA 1
ATOM 801 C C . ILE A 1 102 ? 11.508 9.698 -15.665 1.00 68.88 102 ILE A C 1
ATOM 803 O O . ILE A 1 102 ? 10.665 9.240 -16.431 1.00 68.88 102 ILE A O 1
ATOM 807 N N . ASP A 1 103 ? 12.315 10.715 -15.950 1.00 62.47 103 ASP A N 1
ATOM 808 C CA . ASP A 1 103 ? 12.361 11.409 -17.239 1.00 62.47 103 ASP A CA 1
ATOM 809 C C . ASP A 1 103 ? 13.362 10.773 -18.225 1.00 62.47 103 ASP A C 1
ATOM 811 O O . ASP A 1 103 ? 13.427 11.190 -19.380 1.00 62.47 103 ASP A O 1
ATOM 815 N N . ASP A 1 104 ? 14.149 9.773 -17.793 1.00 64.44 104 ASP A N 1
ATOM 816 C CA . ASP A 1 104 ? 15.249 9.206 -18.585 1.00 64.44 104 ASP A CA 1
ATOM 817 C C . ASP A 1 104 ? 15.075 7.717 -18.933 1.00 64.44 104 ASP A C 1
ATOM 819 O O . ASP A 1 104 ? 14.677 6.871 -18.123 1.00 64.44 104 ASP A O 1
ATOM 823 N N . SER A 1 105 ? 15.438 7.395 -20.168 1.00 62.34 105 SER A N 1
ATOM 824 C CA . SER A 1 105 ? 15.269 6.111 -20.841 1.00 62.34 105 SER A CA 1
ATOM 825 C C . SER A 1 105 ? 16.352 5.117 -20.396 1.00 62.34 105 SER A C 1
ATOM 827 O O . SER A 1 105 ? 17.215 4.774 -21.189 1.00 62.34 105 SER A O 1
ATOM 829 N N . CYS A 1 106 ? 16.354 4.699 -19.124 1.00 67.25 106 CYS A N 1
ATOM 830 C CA . CYS A 1 106 ? 16.988 3.465 -18.592 1.00 67.25 106 CYS A CA 1
ATOM 831 C C . CYS A 1 106 ? 17.068 3.473 -17.050 1.00 67.25 106 CYS A C 1
ATOM 833 O O . CYS A 1 106 ? 17.284 2.431 -16.434 1.00 67.25 106 CYS A O 1
ATOM 835 N N . SER A 1 107 ? 16.922 4.626 -16.389 1.00 66.12 107 SER A N 1
ATOM 836 C CA . SER A 1 107 ? 17.162 4.757 -14.938 1.00 66.12 107 SER A CA 1
ATOM 837 C C . SER A 1 107 ? 16.264 3.865 -14.076 1.00 66.12 107 SER A C 1
ATOM 839 O O . SER A 1 107 ? 16.608 3.553 -12.938 1.00 66.12 107 SER A O 1
ATOM 841 N N . TYR A 1 108 ? 15.145 3.390 -14.628 1.00 66.69 108 TYR A N 1
ATOM 842 C CA . TYR A 1 108 ? 14.213 2.505 -13.938 1.00 66.69 108 TYR A CA 1
ATOM 843 C C . TYR A 1 108 ? 14.771 1.096 -13.670 1.00 66.69 108 TYR A C 1
ATOM 845 O O . TYR A 1 108 ? 14.240 0.371 -12.831 1.00 66.69 108 TYR A O 1
ATOM 853 N N . LEU A 1 109 ? 15.850 0.705 -14.352 1.00 63.00 109 LEU A N 1
ATOM 854 C CA . LEU A 1 109 ? 16.433 -0.641 -14.301 1.00 63.00 109 LEU A CA 1
ATOM 855 C C . LEU A 1 109 ? 17.239 -0.921 -13.033 1.00 63.00 109 LEU A C 1
ATOM 857 O O . LEU A 1 109 ? 17.475 -2.077 -12.700 1.00 63.00 109 LEU A O 1
ATOM 861 N N . SER A 1 110 ? 17.660 0.125 -12.323 1.00 62.06 110 SER A N 1
ATOM 862 C CA . SER A 1 110 ? 18.371 0.010 -11.045 1.00 62.06 110 SER A CA 1
ATOM 863 C C . SER A 1 110 ? 17.430 0.055 -9.836 1.00 62.06 110 SER A C 1
ATOM 865 O O . SER A 1 110 ? 17.883 -0.001 -8.690 1.00 62.06 110 SER A O 1
ATOM 867 N N . ILE A 1 111 ? 16.115 0.153 -10.069 1.00 69.06 111 ILE A N 1
ATOM 868 C CA . ILE A 1 111 ? 15.125 0.270 -9.002 1.00 69.06 111 ILE A CA 1
ATOM 869 C C . ILE A 1 111 ? 14.897 -1.089 -8.358 1.00 69.06 111 ILE A C 1
ATOM 871 O O . ILE A 1 111 ? 14.380 -2.020 -8.971 1.00 69.06 111 ILE A O 1
ATOM 875 N N . ASN A 1 112 ? 15.223 -1.167 -7.072 1.00 62.75 112 ASN A N 1
ATOM 876 C CA . ASN A 1 112 ? 14.898 -2.320 -6.257 1.00 62.75 112 ASN A CA 1
ATOM 877 C C . ASN A 1 112 ? 13.377 -2.412 -6.059 1.00 62.75 112 ASN A C 1
ATOM 879 O O . ASN A 1 112 ? 12.756 -1.509 -5.489 1.00 62.75 112 ASN A O 1
ATOM 883 N N . THR A 1 113 ? 12.782 -3.513 -6.504 1.00 69.38 113 THR A N 1
ATOM 884 C CA . THR A 1 113 ? 11.400 -3.867 -6.195 1.00 69.38 113 THR A CA 1
ATOM 885 C C . THR A 1 113 ? 11.389 -4.891 -5.071 1.00 69.38 113 THR A C 1
ATOM 887 O O . THR A 1 113 ? 12.071 -5.914 -5.105 1.00 69.38 113 THR A O 1
ATOM 890 N N . SER A 1 114 ? 10.609 -4.617 -4.030 1.00 74.06 114 SER A N 1
ATOM 891 C CA . SER A 1 114 ? 10.391 -5.575 -2.953 1.00 74.06 114 SER A CA 1
ATOM 892 C C . SER A 1 114 ? 8.929 -5.580 -2.564 1.00 74.06 114 SER A C 1
ATOM 894 O O . SER A 1 114 ? 8.317 -4.522 -2.415 1.00 74.06 114 SER A O 1
ATOM 896 N N . PHE A 1 115 ? 8.380 -6.778 -2.413 1.00 77.50 115 PHE A N 1
ATOM 897 C CA . PHE A 1 115 ? 6.975 -6.995 -2.121 1.00 77.50 115 PHE A CA 1
ATOM 898 C C . PHE A 1 115 ? 6.835 -7.817 -0.847 1.00 77.50 115 PHE A C 1
ATOM 900 O O . PHE A 1 115 ? 7.489 -8.853 -0.691 1.00 77.50 115 PHE A O 1
ATOM 907 N N . ASP A 1 116 ? 5.998 -7.348 0.073 1.00 82.12 116 ASP A N 1
ATOM 908 C CA . ASP A 1 116 ? 5.749 -8.050 1.323 1.00 82.12 116 ASP A CA 1
ATOM 909 C C . ASP A 1 116 ? 4.592 -9.042 1.162 1.00 82.12 116 ASP A C 1
ATOM 911 O O . ASP A 1 116 ? 3.433 -8.756 1.468 1.00 82.12 116 ASP A O 1
ATOM 915 N N . TYR A 1 117 ? 4.932 -10.252 0.713 1.00 83.62 117 TYR A N 1
ATOM 916 C CA . TYR A 1 117 ? 3.980 -11.358 0.586 1.00 83.62 117 TYR A CA 1
ATOM 917 C C . TYR A 1 117 ? 3.367 -11.797 1.922 1.00 83.62 117 TYR A C 1
ATOM 919 O O . TYR A 1 117 ? 2.440 -12.605 1.929 1.00 83.62 117 TYR A O 1
ATOM 927 N N . SER A 1 118 ? 3.872 -11.330 3.066 1.00 85.31 118 SER A N 1
ATOM 928 C CA . SER A 1 118 ? 3.282 -11.647 4.366 1.00 85.31 118 SER A CA 1
ATOM 929 C C . SER A 1 118 ? 2.038 -10.796 4.652 1.00 85.31 118 SER A C 1
ATOM 931 O O . SER A 1 118 ? 1.112 -11.267 5.314 1.00 85.31 118 SER A O 1
ATOM 933 N N . LEU A 1 119 ? 1.968 -9.592 4.074 1.00 86.81 119 LEU A N 1
ATOM 934 C CA . LEU A 1 119 ? 0.856 -8.651 4.229 1.00 86.81 119 LEU A CA 1
ATOM 935 C C . LEU A 1 119 ? -0.008 -8.519 2.976 1.00 86.81 119 LEU A C 1
ATOM 937 O O . LEU A 1 119 ? -1.170 -8.133 3.095 1.00 86.81 119 LEU A O 1
ATOM 941 N N . PHE A 1 120 ? 0.517 -8.864 1.802 1.00 89.12 120 PHE A N 1
ATOM 942 C CA . PHE A 1 120 ? -0.161 -8.661 0.527 1.00 89.12 120 PHE A CA 1
ATOM 943 C C . PHE A 1 120 ? -0.109 -9.900 -0.371 1.00 89.12 120 PHE A C 1
ATOM 945 O O . PHE A 1 120 ? 0.809 -10.714 -0.298 1.00 89.12 120 PHE A O 1
ATOM 952 N N . ASP A 1 121 ? -1.111 -10.030 -1.232 1.00 86.31 121 ASP A N 1
ATOM 953 C CA . ASP A 1 121 ? -1.140 -10.927 -2.384 1.00 86.31 121 ASP A CA 1
ATOM 954 C C . ASP A 1 121 ? -1.300 -10.088 -3.657 1.00 86.31 121 ASP A C 1
ATOM 956 O O . ASP A 1 121 ? -1.987 -9.063 -3.647 1.00 86.31 121 ASP A O 1
ATOM 960 N N . TYR A 1 122 ? -0.724 -10.547 -4.768 1.00 78.88 122 TYR A N 1
ATOM 961 C CA . TYR A 1 122 ? -1.087 -10.011 -6.078 1.00 78.88 122 TYR A CA 1
ATOM 962 C C . TYR A 1 122 ? -2.533 -10.360 -6.417 1.00 78.88 122 TYR A C 1
ATOM 964 O O . TYR A 1 122 ? -3.063 -11.409 -6.031 1.00 78.88 122 TYR A O 1
ATOM 972 N N . THR A 1 123 ? -3.172 -9.487 -7.178 1.00 72.12 123 THR A N 1
ATOM 973 C CA . THR A 1 123 ? -4.440 -9.788 -7.824 1.00 72.12 123 THR A CA 1
ATOM 974 C C . THR A 1 123 ? -4.205 -10.671 -9.052 1.00 72.12 123 THR A C 1
ATOM 976 O O . THR A 1 123 ? -3.151 -10.644 -9.682 1.00 72.12 123 THR A O 1
ATOM 979 N N . GLY A 1 124 ? -5.212 -11.452 -9.461 1.00 60.91 124 GLY A N 1
ATOM 980 C CA . GLY A 1 124 ? -5.128 -12.259 -10.693 1.00 60.91 124 GLY A CA 1
ATOM 981 C C . GLY A 1 124 ? -5.006 -11.432 -11.986 1.00 60.91 124 GLY A C 1
ATOM 982 O O . GLY A 1 124 ? -4.901 -11.992 -13.080 1.00 60.91 124 GLY A O 1
ATOM 983 N N . ASN A 1 125 ? -5.055 -10.104 -11.874 1.00 64.06 125 ASN A N 1
ATOM 984 C CA . ASN A 1 125 ? -4.884 -9.181 -12.983 1.00 64.06 125 ASN A CA 1
ATOM 985 C C . ASN A 1 125 ? -3.435 -8.732 -13.160 1.00 64.06 125 ASN A C 1
ATOM 987 O O . ASN A 1 125 ? -3.117 -8.256 -14.250 1.00 64.06 125 ASN A O 1
ATOM 991 N N . ASP A 1 126 ? -2.578 -8.918 -12.158 1.00 65.94 126 ASP A N 1
ATOM 992 C CA . ASP A 1 126 ? -1.204 -8.442 -12.215 1.00 65.94 126 ASP A CA 1
ATOM 993 C C . ASP A 1 126 ? -0.337 -9.382 -13.044 1.00 65.94 126 ASP A C 1
ATOM 995 O O . ASP A 1 126 ? -0.482 -10.609 -13.015 1.00 65.94 126 ASP A O 1
ATOM 999 N N . HIS A 1 127 ? 0.588 -8.790 -13.789 1.00 65.06 127 HIS A N 1
ATOM 1000 C CA . HIS A 1 127 ? 1.610 -9.530 -14.515 1.00 65.06 127 HIS A CA 1
ATOM 1001 C C . HIS A 1 127 ? 2.978 -9.208 -13.960 1.00 65.06 127 HIS A C 1
ATOM 1003 O O . HIS A 1 127 ? 3.294 -8.043 -13.728 1.00 65.06 127 HIS A O 1
ATOM 1009 N N . ASN A 1 128 ? 3.801 -10.243 -13.819 1.00 66.19 128 ASN A N 1
ATOM 1010 C CA . ASN A 1 128 ? 5.215 -10.064 -13.553 1.00 66.19 128 ASN A CA 1
ATOM 1011 C C . ASN A 1 128 ? 5.935 -9.873 -14.882 1.00 66.19 128 ASN A C 1
ATOM 1013 O O . ASN A 1 128 ? 5.946 -10.759 -15.741 1.00 66.19 128 ASN A O 1
ATOM 1017 N N . LEU A 1 129 ? 6.525 -8.700 -15.033 1.00 69.31 129 LEU A N 1
ATOM 1018 C CA . LEU A 1 129 ? 7.465 -8.399 -16.089 1.00 69.31 129 LEU A CA 1
ATOM 1019 C C . LEU A 1 129 ? 8.866 -8.682 -15.580 1.00 69.31 129 LEU A C 1
ATOM 1021 O O . LEU A 1 129 ? 9.214 -8.279 -14.468 1.00 69.31 129 LEU A O 1
ATOM 1025 N N . THR A 1 130 ? 9.666 -9.357 -16.395 1.00 70.44 130 THR A N 1
ATOM 1026 C CA . THR A 1 130 ? 11.077 -9.579 -16.091 1.00 70.44 130 THR A CA 1
ATOM 1027 C C . THR A 1 130 ? 11.923 -8.684 -16.977 1.00 70.44 130 THR A C 1
ATOM 1029 O O . THR A 1 130 ? 11.826 -8.746 -18.203 1.00 70.44 130 THR A O 1
ATOM 1032 N N . TYR A 1 131 ? 12.755 -7.861 -16.348 1.00 71.06 131 TYR A N 1
ATOM 1033 C CA . TYR A 1 131 ? 13.773 -7.074 -17.036 1.00 71.06 131 TYR A CA 1
ATOM 1034 C C . TYR A 1 131 ? 15.024 -7.912 -1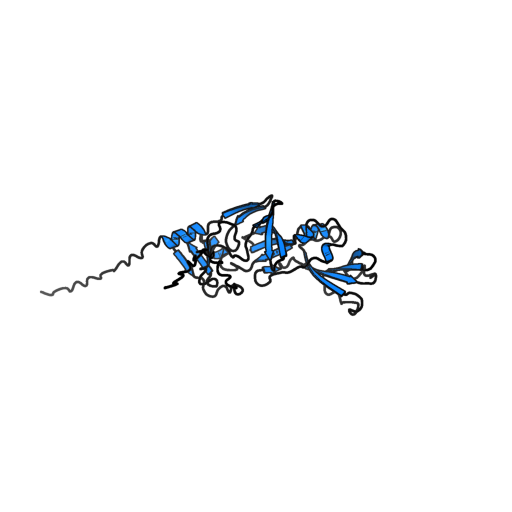7.267 1.00 71.06 131 TYR A C 1
ATOM 1036 O O . TYR A 1 131 ? 15.416 -8.672 -16.388 1.00 71.06 131 TYR A O 1
ATOM 1044 N N . TYR A 1 132 ? 15.659 -7.736 -18.419 1.00 72.19 132 TYR A N 1
ATOM 1045 C CA . TYR A 1 132 ? 16.921 -8.362 -18.797 1.00 72.19 132 TYR A CA 1
ATOM 1046 C C . TYR A 1 132 ? 17.896 -7.268 -19.203 1.00 72.19 132 TYR A C 1
ATOM 1048 O O . TYR A 1 132 ? 17.573 -6.488 -20.091 1.00 72.19 132 TYR A O 1
ATOM 1056 N N . GLY A 1 133 ? 19.070 -7.208 -18.577 1.00 76.50 133 GLY A N 1
ATOM 1057 C CA . GLY A 1 133 ? 20.186 -6.378 -19.042 1.00 76.50 133 GLY A CA 1
ATOM 1058 C C . GLY A 1 133 ? 21.246 -7.250 -19.695 1.00 76.50 133 GLY A C 1
ATOM 1059 O O . GLY A 1 133 ? 21.830 -8.083 -19.007 1.00 76.50 133 GLY A O 1
ATOM 1060 N N . CYS A 1 134 ? 21.475 -7.077 -20.995 1.00 76.12 134 CYS A N 1
ATOM 1061 C CA . CYS A 1 134 ? 22.341 -7.940 -21.796 1.00 76.12 134 CYS A CA 1
ATOM 1062 C C . CYS A 1 134 ? 23.456 -7.150 -22.487 1.00 76.12 134 CYS A C 1
ATOM 1064 O O . CYS A 1 134 ? 23.220 -6.053 -22.984 1.00 76.12 134 CYS A O 1
ATOM 1066 N N . SER A 1 135 ? 24.659 -7.715 -22.589 1.00 79.75 135 SER A N 1
ATOM 1067 C CA . SER A 1 135 ? 25.801 -7.058 -23.258 1.00 79.75 135 SER A CA 1
ATOM 1068 C C . SER A 1 135 ? 25.754 -7.144 -24.791 1.00 79.75 135 SER A C 1
ATOM 1070 O O . SER A 1 135 ? 26.667 -6.681 -25.472 1.00 79.75 135 SER A O 1
ATOM 1072 N N . ILE A 1 136 ? 24.714 -7.769 -25.353 1.00 75.69 136 ILE A N 1
ATOM 1073 C CA . ILE A 1 136 ? 24.521 -7.939 -26.797 1.00 75.69 136 ILE A CA 1
ATOM 1074 C C . ILE A 1 136 ? 23.105 -7.521 -27.213 1.00 75.69 136 ILE A C 1
ATOM 1076 O O . ILE A 1 136 ? 22.161 -7.727 -26.444 1.00 75.69 136 ILE A O 1
ATOM 1080 N N . PRO A 1 137 ? 22.929 -6.980 -28.433 1.00 72.94 137 PRO A N 1
ATOM 1081 C CA . PRO A 1 137 ? 21.604 -6.732 -28.982 1.00 72.94 137 PRO A CA 1
ATOM 1082 C C . PRO A 1 137 ? 20.908 -8.065 -29.269 1.00 72.94 137 PRO A C 1
ATOM 1084 O O . PRO A 1 137 ? 21.477 -8.955 -29.908 1.00 72.94 137 PRO A O 1
ATOM 1087 N N . LEU A 1 138 ? 19.659 -8.196 -28.829 1.00 69.94 138 LEU A N 1
ATOM 1088 C CA . LEU A 1 138 ? 18.835 -9.379 -29.051 1.00 69.94 138 LEU A CA 1
ATOM 1089 C C . LEU A 1 138 ? 17.715 -9.044 -30.038 1.00 69.94 138 LEU A C 1
ATOM 1091 O O . LEU A 1 138 ? 16.871 -8.192 -29.781 1.00 69.94 138 LEU A O 1
ATOM 1095 N N . ASN A 1 139 ? 17.692 -9.725 -31.184 1.00 62.84 139 ASN A N 1
ATOM 1096 C CA . ASN A 1 139 ? 16.656 -9.528 -32.198 1.00 62.84 139 ASN A CA 1
ATOM 1097 C C . ASN A 1 139 ? 15.468 -10.471 -31.932 1.00 62.84 139 ASN A C 1
ATOM 1099 O O . ASN A 1 139 ? 15.345 -11.523 -32.561 1.00 62.84 139 ASN A O 1
ATOM 1103 N N . TRP A 1 140 ? 14.651 -10.149 -30.924 1.00 64.31 140 TRP A N 1
ATOM 1104 C CA . TRP A 1 140 ? 13.619 -11.043 -30.364 1.00 64.31 140 TRP A CA 1
ATOM 1105 C C . TRP A 1 140 ? 12.176 -10.587 -30.604 1.00 64.31 140 TRP A C 1
ATOM 1107 O O . TRP A 1 140 ? 11.265 -10.963 -29.864 1.00 64.31 140 TRP A O 1
ATOM 1117 N N . SER A 1 141 ? 11.944 -9.834 -31.680 1.00 55.72 141 SER A N 1
ATOM 1118 C CA . SER A 1 141 ? 10.652 -9.211 -32.008 1.00 55.72 141 SER A CA 1
ATOM 1119 C C . SER A 1 141 ? 9.462 -10.185 -32.096 1.00 55.72 141 SER A C 1
ATOM 1121 O O . SER A 1 141 ? 8.316 -9.750 -32.096 1.00 55.72 141 SER A O 1
ATOM 1123 N N . SER A 1 142 ? 9.703 -11.499 -32.164 1.00 54.62 142 SER A N 1
ATOM 1124 C CA . SER A 1 142 ? 8.681 -12.551 -32.245 1.00 54.62 142 SER A CA 1
ATOM 1125 C C . SER A 1 142 ? 8.414 -13.315 -30.939 1.00 54.62 142 SER A C 1
ATOM 1127 O O . SER A 1 142 ? 7.573 -14.211 -30.945 1.00 54.62 142 SER A O 1
ATOM 1129 N N . SER A 1 143 ? 9.100 -13.000 -29.833 1.00 59.16 143 SER A N 1
ATOM 1130 C CA . SER A 1 143 ? 9.124 -13.861 -28.632 1.00 59.16 143 SER A CA 1
ATOM 1131 C C . SER A 1 143 ? 8.584 -13.204 -27.353 1.00 59.16 143 SER A C 1
ATOM 1133 O O . SER A 1 143 ? 8.829 -13.709 -26.263 1.00 59.16 143 SER A O 1
ATOM 1135 N N . GLY A 1 144 ? 7.856 -12.086 -27.457 1.00 64.12 144 GLY A N 1
ATOM 1136 C CA . GLY A 1 144 ? 7.313 -11.385 -26.281 1.00 64.12 144 GLY A CA 1
ATOM 1137 C C . GLY A 1 144 ? 8.360 -10.611 -25.470 1.00 64.12 144 GLY A C 1
ATOM 1138 O O . GLY A 1 144 ? 8.107 -10.275 -24.313 1.00 64.12 144 GLY A O 1
ATOM 1139 N N . PHE A 1 145 ? 9.514 -10.333 -26.085 1.00 67.94 145 PHE A N 1
ATOM 1140 C CA . PHE A 1 145 ? 10.549 -9.452 -25.560 1.00 67.94 145 PHE A CA 1
ATOM 1141 C C . PHE A 1 145 ? 10.505 -8.110 -26.282 1.00 67.94 145 PHE A C 1
ATOM 1143 O O . PHE A 1 145 ? 10.441 -8.065 -27.513 1.00 67.94 145 PHE A O 1
ATOM 1150 N N . TYR A 1 146 ? 10.586 -7.030 -25.516 1.00 71.56 146 TYR A N 1
ATOM 1151 C CA . TYR A 1 146 ? 10.589 -5.667 -26.035 1.00 71.56 146 TYR A CA 1
ATOM 1152 C C . TYR A 1 146 ? 11.856 -4.965 -25.570 1.00 71.56 146 TYR A C 1
ATOM 1154 O O . TYR A 1 146 ? 12.129 -4.937 -24.370 1.00 71.56 146 TYR A O 1
ATOM 1162 N N . GLU A 1 147 ? 12.638 -4.434 -26.512 1.00 73.56 147 GLU A N 1
ATOM 1163 C CA . GLU A 1 147 ? 13.764 -3.559 -26.182 1.00 73.56 147 GLU A CA 1
ATOM 1164 C C . GLU A 1 147 ? 13.206 -2.265 -25.600 1.00 73.56 147 GLU A C 1
ATOM 1166 O O . GLU A 1 147 ? 12.338 -1.630 -26.200 1.00 73.56 147 GLU A O 1
ATOM 1171 N N . LEU A 1 148 ? 13.679 -1.904 -24.415 1.00 71.81 148 LEU A N 1
ATOM 1172 C CA . LEU A 1 148 ? 13.242 -0.701 -23.727 1.00 71.81 148 LEU A CA 1
ATOM 1173 C C . LEU A 1 148 ? 14.282 0.401 -23.777 1.00 71.81 148 LEU A C 1
ATOM 1175 O O . LEU A 1 148 ? 13.916 1.571 -23.839 1.00 71.81 148 LEU A O 1
ATOM 1179 N N . CYS A 1 149 ? 15.563 0.044 -23.690 1.00 75.31 149 CYS A N 1
ATOM 1180 C CA . CYS A 1 149 ? 16.626 1.027 -23.765 1.00 75.31 149 CYS A CA 1
ATOM 1181 C C . CYS A 1 149 ? 17.993 0.412 -24.085 1.00 75.31 149 CYS A C 1
ATOM 1183 O O . CYS A 1 149 ? 18.225 -0.786 -23.907 1.00 75.31 149 CYS A O 1
ATOM 1185 N N . ASN A 1 150 ? 18.906 1.277 -24.524 1.00 77.12 150 ASN A N 1
ATOM 1186 C CA . ASN A 1 150 ? 20.280 0.951 -24.877 1.00 77.12 150 ASN A CA 1
ATOM 1187 C C . ASN A 1 150 ? 21.211 2.018 -24.282 1.00 77.12 150 ASN A C 1
ATOM 1189 O O . ASN A 1 150 ? 21.064 3.203 -24.584 1.00 77.12 150 ASN A O 1
ATOM 1193 N N . THR A 1 151 ? 22.164 1.606 -23.444 1.00 76.12 151 THR A N 1
ATOM 1194 C CA . THR A 1 151 ? 23.151 2.509 -22.818 1.00 76.12 151 THR A CA 1
ATOM 1195 C C . THR A 1 151 ? 24.478 2.581 -23.578 1.00 76.12 151 THR A C 1
ATOM 1197 O O . THR A 1 151 ? 25.417 3.216 -23.108 1.00 76.12 151 THR A O 1
ATOM 1200 N N . GLY A 1 152 ? 24.595 1.905 -24.721 1.00 76.44 152 GLY A N 1
ATOM 1201 C CA . GLY A 1 152 ? 25.831 1.689 -25.477 1.00 76.44 152 GLY A CA 1
ATOM 1202 C C . GLY A 1 152 ? 26.570 0.418 -25.052 1.00 76.44 152 GLY A C 1
ATOM 1203 O O . GLY A 1 152 ? 26.998 -0.349 -25.912 1.00 76.44 152 GLY A O 1
ATOM 1204 N N . ASP A 1 153 ? 26.653 0.170 -23.742 1.00 76.19 153 ASP A N 1
ATOM 1205 C CA . ASP A 1 153 ? 27.311 -1.014 -23.164 1.00 76.19 153 ASP A CA 1
ATOM 1206 C C . ASP A 1 153 ? 26.343 -2.181 -22.906 1.00 76.19 153 ASP A C 1
ATOM 1208 O O . ASP A 1 153 ? 26.750 -3.343 -22.892 1.00 76.19 153 ASP A O 1
ATOM 1212 N N . TYR A 1 154 ? 25.060 -1.873 -22.695 1.00 78.12 154 TYR A N 1
ATOM 1213 C CA . TYR A 1 154 ? 24.015 -2.847 -22.399 1.00 78.12 154 TYR A CA 1
ATOM 1214 C C . TYR A 1 154 ? 22.721 -2.523 -23.144 1.00 78.12 154 TYR A C 1
ATOM 1216 O O . TYR A 1 154 ? 22.348 -1.361 -23.325 1.00 78.12 154 TYR A O 1
ATOM 1224 N N . TYR A 1 155 ? 22.019 -3.587 -23.512 1.00 76.69 155 TYR A N 1
ATOM 1225 C CA . TYR A 1 155 ? 20.688 -3.591 -24.096 1.00 76.69 155 TYR A CA 1
ATOM 1226 C C . TYR A 1 155 ? 19.716 -4.138 -23.064 1.00 76.69 155 TYR A C 1
ATOM 1228 O O . TYR A 1 155 ? 19.939 -5.218 -22.505 1.00 76.69 155 TYR A O 1
ATOM 1236 N N . TYR A 1 156 ? 18.640 -3.401 -22.812 1.00 75.69 156 TYR A N 1
ATOM 1237 C CA . TYR A 1 156 ? 17.660 -3.770 -21.808 1.00 75.69 156 TYR A CA 1
ATOM 1238 C C . TYR A 1 156 ? 16.336 -4.155 -22.438 1.00 75.69 156 TYR A C 1
ATOM 1240 O O . TYR A 1 156 ? 15.745 -3.394 -23.204 1.00 75.69 156 TYR A O 1
ATOM 1248 N N . PHE A 1 157 ? 15.858 -5.334 -22.062 1.00 72.94 157 PHE A N 1
ATOM 1249 C CA . PHE A 1 157 ? 14.630 -5.920 -22.573 1.00 72.94 157 PHE A CA 1
ATOM 1250 C C . PHE A 1 157 ? 13.656 -6.190 -21.440 1.00 72.94 157 PHE A C 1
ATOM 1252 O O . PHE A 1 157 ? 14.057 -6.447 -20.306 1.00 72.94 157 PHE A O 1
ATOM 1259 N N . ILE A 1 158 ? 12.372 -6.203 -21.766 1.00 72.81 158 ILE A N 1
ATOM 1260 C CA . ILE A 1 158 ? 11.323 -6.677 -20.871 1.00 72.81 158 ILE A CA 1
ATOM 1261 C C . ILE A 1 158 ? 10.597 -7.851 -21.499 1.00 72.81 158 ILE A C 1
ATOM 1263 O O . ILE A 1 158 ? 10.230 -7.807 -22.675 1.00 72.81 158 ILE A O 1
ATOM 1267 N N . ALA A 1 159 ? 10.403 -8.900 -20.709 1.00 69.81 159 ALA A N 1
ATOM 1268 C CA . ALA A 1 159 ? 9.634 -10.069 -21.094 1.00 69.81 159 ALA A CA 1
ATOM 1269 C C . ALA A 1 159 ? 8.343 -10.121 -20.287 1.00 69.81 159 ALA A C 1
ATOM 1271 O O . ALA A 1 159 ? 8.356 -10.020 -19.056 1.00 69.81 159 ALA A O 1
ATOM 1272 N N . VAL A 1 160 ? 7.228 -10.332 -20.981 1.00 66.06 160 VAL A N 1
ATOM 1273 C CA . VAL A 1 160 ? 5.969 -10.691 -20.330 1.00 66.06 160 VAL A CA 1
ATOM 1274 C C . VAL A 1 160 ? 6.028 -12.186 -20.040 1.00 66.06 160 VAL A C 1
ATOM 1276 O O . VAL A 1 160 ? 6.184 -12.985 -20.965 1.00 66.06 160 VAL A O 1
ATOM 1279 N N . ALA A 1 161 ? 5.917 -12.578 -18.770 1.00 56.66 161 ALA A N 1
ATOM 1280 C CA . ALA A 1 161 ? 5.988 -13.974 -18.351 1.00 56.66 161 ALA A CA 1
ATOM 1281 C C . ALA A 1 161 ? 4.788 -14.793 -18.873 1.00 56.66 161 ALA A C 1
ATOM 1283 O O . ALA A 1 161 ? 3.836 -15.073 -18.150 1.00 56.66 161 ALA A O 1
ATOM 1284 N N . VAL A 1 162 ? 4.831 -15.208 -20.140 1.00 48.03 162 VAL A N 1
ATOM 1285 C CA . VAL A 1 162 ? 3.900 -16.178 -20.727 1.00 48.03 162 VAL A CA 1
ATOM 1286 C C . VAL A 1 162 ? 4.700 -17.355 -21.265 1.00 48.03 162 VAL A C 1
ATOM 1288 O O . VAL A 1 162 ? 4.930 -17.461 -22.462 1.00 48.03 162 VAL A O 1
ATOM 1291 N N . GLY A 1 163 ? 5.175 -18.226 -20.367 1.00 45.19 163 GLY A N 1
ATOM 1292 C CA . GLY A 1 163 ? 5.786 -19.508 -20.747 1.00 45.19 163 GLY A CA 1
ATOM 1293 C C . GLY A 1 163 ? 6.939 -19.406 -21.753 1.00 45.19 163 GLY A C 1
ATOM 1294 O O . GLY A 1 163 ? 7.194 -20.365 -22.481 1.00 45.19 163 GLY A O 1
ATOM 1295 N N . VAL A 1 164 ? 7.601 -18.249 -21.827 1.00 47.53 164 VAL A N 1
ATOM 1296 C CA . VAL A 1 164 ? 8.670 -18.015 -22.788 1.00 47.53 164 VAL A CA 1
ATOM 1297 C C . VAL A 1 164 ? 9.871 -18.813 -22.307 1.00 47.53 164 VAL A C 1
ATOM 1299 O O . VAL A 1 164 ? 10.458 -18.521 -21.268 1.00 47.53 164 VAL A O 1
ATOM 1302 N N . PHE A 1 165 ? 10.162 -19.887 -23.040 1.00 46.16 165 PHE A N 1
ATOM 1303 C CA . PHE A 1 165 ? 11.418 -20.620 -22.968 1.00 46.16 165 PHE A CA 1
ATOM 1304 C C . PHE A 1 165 ? 12.553 -19.597 -22.918 1.00 46.16 165 PHE A C 1
ATOM 1306 O O . PHE A 1 165 ? 12.627 -18.771 -23.819 1.00 46.16 165 PHE A O 1
ATOM 1313 N N . ASP A 1 166 ? 13.386 -19.636 -21.878 1.00 53.50 166 ASP A N 1
ATOM 1314 C CA . ASP A 1 166 ? 14.580 -18.797 -21.740 1.00 53.50 166 ASP A CA 1
ATOM 1315 C C . ASP A 1 166 ? 15.525 -19.174 -22.906 1.00 53.50 166 ASP A C 1
ATOM 1317 O O . ASP A 1 166 ? 16.137 -20.246 -22.854 1.00 53.50 166 ASP A O 1
ATOM 1321 N N . PRO A 1 167 ? 15.571 -18.427 -24.033 1.00 48.19 167 PRO A N 1
ATOM 1322 C CA . PRO A 1 167 ? 16.087 -18.981 -25.286 1.00 48.19 167 PRO A CA 1
ATOM 1323 C C . PRO A 1 167 ? 17.614 -19.034 -25.328 1.00 48.19 167 PRO A C 1
ATOM 1325 O O . PRO A 1 167 ? 18.174 -19.646 -26.234 1.00 48.19 167 PRO A O 1
ATOM 1328 N N . LEU A 1 168 ? 18.296 -18.388 -24.380 1.00 49.00 168 LEU A N 1
ATOM 1329 C CA . LEU A 1 168 ? 19.748 -18.333 -24.309 1.00 49.00 168 LEU A CA 1
ATOM 1330 C C . LEU A 1 168 ? 20.193 -18.592 -22.873 1.00 49.00 168 LEU A C 1
ATOM 1332 O O . LEU A 1 168 ? 19.765 -17.914 -21.941 1.00 49.00 168 LEU A O 1
ATOM 1336 N N . GLY A 1 169 ? 21.065 -19.586 -22.708 1.00 53.56 169 GLY A N 1
ATOM 1337 C CA . GLY A 1 169 ? 21.767 -19.818 -21.457 1.00 53.56 169 GLY A CA 1
ATOM 1338 C C . GLY A 1 169 ? 22.519 -18.554 -21.058 1.00 53.56 169 GLY A C 1
ATOM 1339 O O . GLY A 1 169 ? 23.401 -18.135 -21.792 1.00 53.56 169 GLY A O 1
ATOM 1340 N N . TYR A 1 170 ? 22.062 -17.950 -19.961 1.00 56.12 170 TYR A N 1
ATOM 1341 C CA . TYR A 1 170 ? 22.684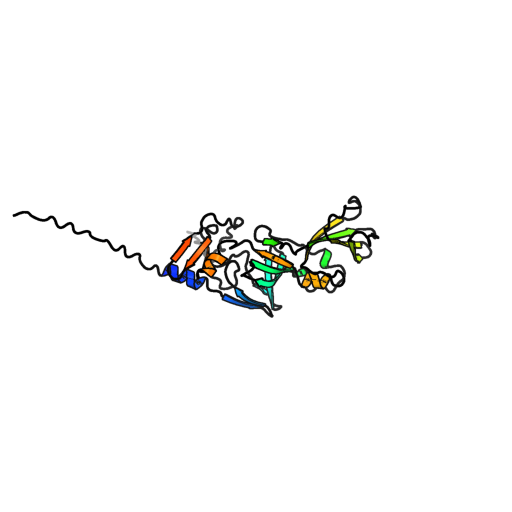 -17.096 -18.936 1.00 56.12 170 TYR A CA 1
ATOM 1342 C C . TYR A 1 170 ? 24.003 -16.319 -19.161 1.00 56.12 170 TYR A C 1
ATOM 1344 O O . TYR A 1 170 ? 24.264 -15.425 -18.367 1.00 56.12 170 TYR A O 1
ATOM 1352 N N . ASP A 1 171 ? 24.815 -16.561 -20.184 1.00 63.81 171 ASP A N 1
ATOM 1353 C CA . ASP A 1 171 ? 26.189 -16.046 -20.266 1.00 63.81 171 ASP A CA 1
ATOM 1354 C C . ASP A 1 171 ? 26.294 -14.572 -20.700 1.00 63.81 171 ASP A C 1
ATOM 1356 O O . ASP A 1 171 ? 27.367 -13.985 -20.594 1.00 63.81 171 ASP A O 1
ATOM 1360 N N . TYR A 1 172 ? 25.209 -13.965 -21.197 1.00 69.12 172 TYR A N 1
ATOM 1361 C CA . TYR A 1 172 ? 25.236 -12.604 -21.758 1.00 69.12 172 TYR A CA 1
ATOM 1362 C C . TYR A 1 172 ? 24.288 -11.607 -21.085 1.00 69.12 172 TYR A C 1
ATOM 1364 O O . TYR A 1 172 ? 24.284 -10.441 -21.484 1.00 69.12 172 TYR A O 1
ATOM 1372 N N . CYS A 1 173 ? 23.463 -12.044 -20.127 1.00 71.44 173 CYS A N 1
ATOM 1373 C CA . CYS A 1 173 ? 22.479 -11.193 -19.456 1.00 71.44 173 CYS A CA 1
ATOM 1374 C C . CYS A 1 173 ? 22.591 -11.338 -17.934 1.00 71.44 173 CYS A C 1
ATOM 1376 O O . CYS A 1 173 ? 22.227 -12.378 -17.384 1.00 71.44 173 CYS A O 1
ATOM 1378 N N . ASP A 1 174 ? 23.038 -10.278 -17.262 1.00 65.75 174 ASP A N 1
ATOM 1379 C CA . ASP A 1 174 ? 23.471 -10.338 -15.859 1.00 65.75 174 ASP A CA 1
ATOM 1380 C C . ASP A 1 174 ? 22.373 -9.977 -14.846 1.00 65.75 174 ASP A C 1
ATOM 1382 O O . ASP A 1 174 ? 22.428 -10.388 -13.686 1.00 65.75 174 ASP A O 1
ATOM 1386 N N . SER A 1 175 ? 21.345 -9.235 -15.268 1.00 62.12 175 SER A N 1
ATOM 1387 C CA . SER A 1 175 ? 20.365 -8.634 -14.351 1.00 62.12 175 SER A CA 1
ATOM 1388 C C . SER A 1 175 ? 18.941 -9.091 -14.644 1.00 62.12 175 SER A C 1
ATOM 1390 O O . SER A 1 175 ? 18.483 -8.968 -15.780 1.00 62.12 175 SER A O 1
ATOM 1392 N N . ARG A 1 176 ? 18.232 -9.571 -13.605 1.00 64.56 176 ARG A N 1
ATOM 1393 C CA . ARG A 1 176 ? 16.799 -9.911 -13.640 1.00 64.56 176 ARG A CA 1
ATOM 1394 C C . ARG A 1 176 ? 16.043 -9.240 -12.499 1.00 64.56 176 ARG A C 1
ATOM 1396 O O . ARG A 1 176 ? 16.316 -9.519 -11.334 1.00 64.56 176 ARG A O 1
ATOM 1403 N N . TYR A 1 177 ? 15.050 -8.422 -12.839 1.00 64.06 177 TYR A N 1
ATOM 1404 C CA . TYR A 1 177 ? 14.138 -7.806 -11.870 1.00 64.06 177 TYR A CA 1
ATOM 1405 C C . TYR A 1 177 ? 12.698 -8.123 -12.236 1.00 64.06 177 TYR A C 1
ATOM 1407 O O . TYR A 1 177 ? 12.324 -8.001 -13.401 1.00 64.06 177 TYR A O 1
ATOM 1415 N N . ASN A 1 178 ? 11.905 -8.515 -11.240 1.00 65.81 178 ASN A N 1
ATOM 1416 C CA . ASN A 1 178 ? 10.473 -8.717 -11.407 1.00 65.81 178 ASN A CA 1
ATOM 1417 C C . ASN A 1 178 ? 9.738 -7.441 -11.011 1.00 65.81 178 ASN A C 1
ATOM 1419 O O . ASN A 1 178 ? 9.902 -6.941 -9.895 1.00 65.81 178 ASN A O 1
ATOM 1423 N N . VAL A 1 179 ? 8.915 -6.937 -11.918 1.00 69.31 179 VAL A N 1
ATOM 1424 C CA . VAL A 1 179 ? 8.069 -5.771 -11.674 1.00 69.31 179 VAL A CA 1
ATOM 1425 C C . VAL A 1 179 ? 6.639 -6.141 -11.986 1.00 69.31 179 VAL A C 1
ATOM 1427 O O . VAL A 1 179 ? 6.353 -6.744 -13.019 1.00 69.31 179 VAL A O 1
ATOM 1430 N N . SER A 1 180 ? 5.748 -5.790 -11.074 1.00 72.12 180 SER A N 1
ATOM 1431 C CA . SER A 1 180 ? 4.325 -6.032 -11.236 1.00 72.12 180 SER A CA 1
ATOM 1432 C C . SER A 1 180 ? 3.662 -4.823 -11.879 1.00 72.12 180 SER A C 1
ATOM 1434 O O . SER A 1 180 ? 3.953 -3.682 -11.518 1.00 72.12 180 SER A O 1
ATOM 1436 N N . ILE A 1 181 ? 2.786 -5.081 -12.846 1.00 72.69 181 ILE A N 1
ATOM 1437 C CA . ILE A 1 181 ? 2.013 -4.052 -13.547 1.00 72.69 181 ILE A CA 1
ATOM 1438 C C . ILE A 1 181 ? 0.520 -4.381 -13.549 1.00 72.69 181 ILE A C 1
ATOM 1440 O O . ILE A 1 181 ? 0.136 -5.553 -13.610 1.00 72.69 181 ILE A O 1
ATOM 1444 N N . GLY A 1 182 ? -0.313 -3.338 -13.539 1.00 66.56 182 GLY A N 1
ATOM 1445 C CA . GLY A 1 182 ? -1.754 -3.460 -13.739 1.00 66.56 182 GLY A CA 1
ATOM 1446 C C . GLY A 1 182 ? -2.143 -3.712 -15.205 1.00 66.56 182 GLY A C 1
ATOM 1447 O O . GLY A 1 182 ? -1.407 -3.399 -16.143 1.00 66.56 182 GLY A O 1
ATOM 1448 N N . LYS A 1 183 ? -3.339 -4.275 -15.418 1.00 65.75 183 LYS A N 1
ATOM 1449 C CA . LYS A 1 183 ? -3.982 -4.416 -16.741 1.00 65.75 183 LYS A CA 1
ATOM 1450 C C . LYS A 1 183 ? -4.984 -3.283 -17.011 1.00 65.75 183 LYS A C 1
ATOM 1452 O O . LYS A 1 183 ? -5.629 -2.829 -16.070 1.00 65.75 183 LYS A O 1
ATOM 1457 N N . PRO A 1 184 ? -5.261 -2.953 -18.289 1.00 56.66 184 PRO A N 1
ATOM 1458 C CA . PRO A 1 184 ? -4.572 -3.403 -19.499 1.00 56.66 184 PRO A CA 1
ATOM 1459 C C . PRO A 1 184 ? -3.325 -2.549 -19.763 1.00 56.66 184 PRO A C 1
ATOM 1461 O O . PRO A 1 184 ? -3.380 -1.327 -19.681 1.00 56.66 184 PRO A O 1
ATOM 1464 N N . TYR A 1 185 ? -2.213 -3.189 -20.113 1.00 61.66 185 TYR A N 1
ATOM 1465 C CA . TYR A 1 185 ? -0.980 -2.492 -20.463 1.00 61.66 185 TYR A CA 1
ATOM 1466 C C . TYR A 1 185 ? -0.858 -2.391 -21.985 1.00 61.66 185 TYR A C 1
ATOM 1468 O O . TYR A 1 185 ? -1.059 -3.374 -22.701 1.00 61.66 185 TYR A O 1
ATOM 1476 N N . SER A 1 186 ? -0.529 -1.195 -22.470 1.00 61.78 186 SER A N 1
ATOM 1477 C CA . SER A 1 186 ? 0.098 -1.027 -23.780 1.00 61.78 186 SER A CA 1
ATOM 1478 C C . SER A 1 186 ? 1.599 -0.913 -23.555 1.00 61.78 186 SER A C 1
ATOM 1480 O O . SER A 1 186 ? 2.029 -0.149 -22.691 1.00 61.78 186 SER A O 1
ATOM 1482 N N . MET A 1 187 ? 2.393 -1.658 -24.325 1.00 61.25 187 MET A N 1
ATOM 1483 C CA . MET A 1 187 ? 3.854 -1.545 -24.264 1.00 61.25 187 MET A CA 1
ATOM 1484 C C . MET A 1 187 ? 4.352 -0.188 -24.777 1.00 61.25 187 MET A C 1
ATOM 1486 O O . MET A 1 187 ? 5.453 0.212 -24.411 1.00 61.25 187 MET A O 1
ATOM 1490 N N . ASP A 1 188 ? 3.528 0.534 -25.547 1.00 62.81 188 ASP A N 1
ATOM 1491 C CA . ASP A 1 188 ? 3.864 1.858 -26.083 1.00 62.81 188 ASP A CA 1
ATOM 1492 C C . ASP A 1 188 ? 4.073 2.908 -24.974 1.00 62.81 188 ASP A C 1
ATOM 1494 O O . ASP A 1 188 ? 4.816 3.861 -25.175 1.00 62.81 188 ASP A O 1
ATOM 1498 N N . ASP A 1 189 ? 3.478 2.702 -23.789 1.00 72.38 189 ASP A N 1
ATOM 1499 C CA . ASP A 1 189 ? 3.526 3.631 -22.652 1.00 72.38 189 ASP A CA 1
ATOM 1500 C C . ASP A 1 189 ? 3.943 2.920 -21.344 1.00 72.38 189 ASP A C 1
ATOM 1502 O O . ASP A 1 189 ? 3.361 3.148 -20.280 1.00 72.38 189 ASP A O 1
ATOM 1506 N N . LEU A 1 190 ? 4.954 2.040 -21.380 1.00 73.94 190 LEU A N 1
ATOM 1507 C CA . LEU A 1 190 ? 5.391 1.278 -20.194 1.00 73.94 190 LEU A CA 1
ATOM 1508 C C . LEU A 1 190 ? 5.649 2.167 -18.962 1.00 73.94 190 LEU A C 1
ATOM 1510 O O . LEU A 1 190 ? 5.254 1.812 -17.855 1.00 73.94 190 LEU A O 1
ATOM 1514 N N . MET A 1 191 ? 6.264 3.339 -19.144 1.00 73.19 191 MET A N 1
ATOM 1515 C CA . MET A 1 191 ? 6.528 4.272 -18.039 1.00 73.19 191 MET A CA 1
ATOM 1516 C C . MET A 1 191 ? 5.241 4.769 -17.380 1.00 73.19 191 MET A C 1
ATOM 1518 O O . MET A 1 191 ? 5.164 4.863 -16.156 1.00 73.19 191 MET A O 1
ATOM 1522 N N . LYS A 1 192 ? 4.202 5.020 -18.179 1.00 77.94 192 LYS A N 1
ATOM 1523 C CA . LYS A 1 192 ? 2.885 5.395 -17.670 1.00 77.94 192 LYS A CA 1
ATOM 1524 C C . LYS A 1 192 ? 2.251 4.243 -16.902 1.00 77.94 192 LYS A C 1
ATOM 1526 O O . LYS A 1 192 ? 1.741 4.465 -15.816 1.00 77.94 192 LYS A O 1
ATOM 1531 N N . VAL A 1 193 ? 2.353 3.015 -17.414 1.00 78.88 193 VAL A N 1
ATOM 1532 C CA . VAL A 1 193 ? 1.845 1.815 -16.729 1.00 78.88 193 VAL A CA 1
ATOM 1533 C C . VAL A 1 193 ? 2.533 1.623 -15.370 1.00 78.88 193 VAL A C 1
ATOM 1535 O O . VAL A 1 193 ? 1.863 1.373 -14.371 1.00 78.88 193 VAL A O 1
ATOM 1538 N N . LEU A 1 194 ? 3.856 1.796 -15.301 1.00 80.81 194 LEU A N 1
ATOM 1539 C CA . LEU A 1 194 ? 4.613 1.720 -14.045 1.00 80.81 194 LEU A CA 1
ATOM 1540 C C . LEU A 1 194 ? 4.227 2.833 -13.055 1.00 80.81 194 LEU A C 1
ATOM 1542 O O . LEU A 1 194 ? 4.164 2.589 -11.849 1.00 80.81 194 LEU A O 1
ATOM 1546 N N . ALA A 1 195 ? 3.960 4.042 -13.557 1.00 82.75 195 ALA A N 1
ATOM 1547 C CA . ALA A 1 195 ? 3.544 5.192 -12.754 1.00 82.75 195 ALA A CA 1
ATOM 1548 C C . ALA A 1 195 ? 2.070 5.129 -12.304 1.00 82.75 195 ALA A C 1
ATOM 1550 O O . ALA A 1 195 ? 1.724 5.666 -11.242 1.00 82.75 195 ALA A O 1
ATOM 1551 N N . ASP A 1 196 ? 1.207 4.482 -13.090 1.00 85.06 196 ASP A N 1
ATOM 1552 C CA . ASP A 1 196 ? -0.189 4.184 -12.753 1.00 85.06 196 ASP A CA 1
ATOM 1553 C C . ASP A 1 196 ? -0.257 3.101 -11.667 1.00 85.06 196 ASP A C 1
ATOM 1555 O O . ASP A 1 196 ? -1.070 3.202 -10.743 1.00 85.06 196 ASP A O 1
ATOM 1559 N N . GLY A 1 197 ? 0.672 2.144 -11.710 1.00 87.31 197 GLY A N 1
ATOM 1560 C CA . GLY A 1 197 ? 0.875 1.142 -10.675 1.00 87.31 197 GLY A CA 1
ATOM 1561 C C . GLY A 1 197 ? 0.131 -0.169 -10.925 1.00 87.31 197 GLY A C 1
ATOM 1562 O O . GLY A 1 197 ? -0.205 -0.529 -12.055 1.00 87.31 197 GLY A O 1
ATOM 1563 N N . PHE A 1 198 ? -0.086 -0.920 -9.851 1.00 87.06 198 PHE A N 1
ATOM 1564 C CA . PHE A 1 198 ? -0.748 -2.221 -9.861 1.00 87.06 198 PHE A CA 1
ATOM 1565 C C . PHE A 1 198 ? -1.606 -2.411 -8.609 1.00 87.06 198 PHE A C 1
ATOM 1567 O O . PHE A 1 198 ? -1.453 -1.699 -7.609 1.00 87.06 198 PHE A O 1
ATOM 1574 N N . ASP A 1 199 ? -2.531 -3.363 -8.682 1.00 90.75 199 ASP A N 1
ATOM 1575 C CA . ASP A 1 199 ? -3.449 -3.657 -7.591 1.00 90.75 199 ASP A CA 1
ATOM 1576 C C . ASP A 1 199 ? -2.854 -4.720 -6.668 1.00 90.75 199 ASP A C 1
ATOM 1578 O O . ASP A 1 199 ? -2.200 -5.661 -7.098 1.00 90.75 199 ASP A O 1
ATOM 1582 N N . VAL A 1 200 ? -3.097 -4.600 -5.368 1.00 90.88 200 VAL A N 1
ATOM 1583 C CA . VAL A 1 200 ? -2.672 -5.585 -4.371 1.00 90.88 200 VAL A CA 1
ATOM 1584 C C . VAL A 1 200 ? -3.815 -5.873 -3.422 1.00 90.88 200 VAL A C 1
ATOM 1586 O O . VAL A 1 200 ? -4.529 -4.968 -2.994 1.00 90.88 200 VAL A O 1
ATOM 1589 N N . MET A 1 201 ? -3.988 -7.137 -3.060 1.00 92.19 201 MET A N 1
ATOM 1590 C CA . MET A 1 201 ? -4.942 -7.542 -2.038 1.00 92.19 201 MET A CA 1
ATOM 1591 C C . MET A 1 201 ? -4.222 -7.615 -0.695 1.00 92.19 201 MET A C 1
ATOM 1593 O O . MET A 1 201 ? -3.282 -8.392 -0.542 1.00 92.19 201 MET A O 1
ATOM 1597 N N . TRP A 1 202 ? -4.642 -6.834 0.298 1.00 93.88 202 TRP A N 1
ATOM 1598 C CA . TRP A 1 202 ? -4.052 -6.947 1.636 1.00 93.88 202 TRP A CA 1
ATOM 1599 C C . TRP A 1 202 ? -4.645 -8.143 2.387 1.00 93.88 202 TRP A C 1
ATOM 1601 O O . TRP A 1 202 ? -5.808 -8.489 2.207 1.00 93.88 202 TRP A O 1
ATOM 1611 N N . LYS A 1 203 ? -3.854 -8.796 3.235 1.00 91.38 203 LYS A N 1
ATOM 1612 C CA . LYS A 1 203 ? -4.252 -9.958 4.049 1.00 91.38 203 LYS A CA 1
ATOM 1613 C C . LYS A 1 203 ? -4.891 -9.585 5.385 1.00 91.38 203 LYS A C 1
ATOM 1615 O O . LYS A 1 203 ? -5.835 -10.269 5.786 1.00 91.38 203 LYS A O 1
ATOM 1620 N N . PRO A 1 204 ? -4.432 -8.543 6.102 1.00 90.44 204 PRO A N 1
ATOM 1621 C CA . PRO A 1 204 ? -5.019 -8.216 7.393 1.00 90.44 204 PRO A CA 1
ATOM 1622 C C . PRO A 1 204 ? -6.512 -7.894 7.318 1.00 90.44 204 PRO A C 1
ATOM 1624 O O . PRO A 1 204 ? -6.949 -7.081 6.510 1.00 90.44 204 PRO A O 1
ATOM 1627 N N . GLY A 1 205 ? -7.307 -8.539 8.173 1.00 88.25 205 GLY A N 1
ATOM 1628 C CA . GLY A 1 205 ? -8.764 -8.372 8.180 1.00 88.25 205 GLY A CA 1
ATOM 1629 C C . GLY A 1 205 ? -9.532 -9.270 7.206 1.00 88.25 205 GLY A C 1
ATOM 1630 O O . GLY A 1 205 ? -10.764 -9.291 7.276 1.00 88.25 205 GLY A O 1
ATOM 1631 N N . LYS A 1 206 ? -8.840 -10.036 6.349 1.00 87.62 206 LYS A N 1
ATOM 1632 C CA . LYS A 1 206 ? -9.481 -10.952 5.397 1.00 87.62 206 LYS A CA 1
ATOM 1633 C C . LYS A 1 206 ? -10.436 -11.909 6.109 1.00 87.62 206 LYS A C 1
ATOM 1635 O O . LYS A 1 206 ? -10.152 -12.390 7.200 1.00 87.62 206 LYS A O 1
ATOM 1640 N N . ASP A 1 207 ? -11.587 -12.148 5.490 1.00 85.38 207 ASP A N 1
ATOM 1641 C CA . ASP A 1 207 ? -12.639 -13.081 5.919 1.00 85.38 207 ASP A CA 1
ATOM 1642 C C . ASP A 1 207 ? -13.407 -12.745 7.210 1.00 85.38 207 ASP A C 1
ATOM 1644 O O . ASP A 1 207 ? -14.482 -13.323 7.423 1.00 85.38 207 ASP A O 1
ATOM 1648 N N . TRP A 1 208 ? -12.933 -11.820 8.051 1.00 89.19 208 TRP A N 1
ATOM 1649 C CA . TRP A 1 208 ? -13.586 -11.485 9.324 1.00 89.19 208 TRP A CA 1
ATOM 1650 C C . TRP A 1 208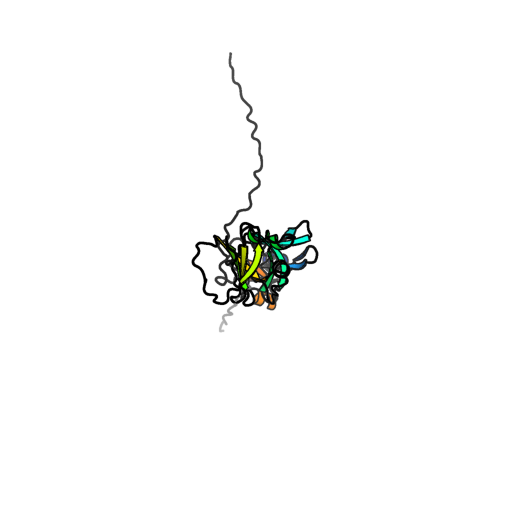 ? -13.929 -10.004 9.492 1.00 89.19 208 TRP A C 1
ATOM 1652 O O . TRP A 1 208 ? -14.991 -9.690 10.034 1.00 89.19 208 TRP A O 1
ATOM 1662 N N . CYS A 1 209 ? -13.083 -9.086 9.019 1.00 92.56 209 CYS A N 1
ATOM 1663 C CA . CYS A 1 209 ? -13.280 -7.664 9.283 1.00 92.56 209 CYS A CA 1
ATOM 1664 C C . CYS A 1 209 ? -14.478 -7.107 8.506 1.00 92.56 209 CYS A C 1
ATOM 1666 O O . CYS A 1 209 ? -15.331 -6.439 9.084 1.00 92.56 209 CYS A O 1
ATOM 1668 N N . ASP A 1 210 ? -14.626 -7.469 7.231 1.00 90.44 210 ASP A N 1
ATOM 1669 C CA . ASP A 1 210 ? -15.805 -7.097 6.440 1.00 90.44 210 ASP A CA 1
ATOM 1670 C C . ASP A 1 210 ? -17.109 -7.630 7.072 1.00 90.44 210 ASP A C 1
ATOM 1672 O O . ASP A 1 210 ? -18.085 -6.891 7.198 1.00 90.44 210 ASP A O 1
ATOM 1676 N N . LYS A 1 211 ? -17.114 -8.865 7.602 1.00 89.81 211 LYS A N 1
ATOM 1677 C CA . LYS A 1 211 ? -18.269 -9.413 8.344 1.00 89.81 211 LYS A CA 1
ATOM 1678 C C . LYS A 1 211 ? -18.575 -8.605 9.607 1.00 89.81 211 LYS A C 1
ATOM 1680 O O . LYS A 1 211 ? -19.741 -8.312 9.880 1.00 89.81 211 LYS A O 1
ATOM 1685 N N . CYS A 1 212 ? -17.540 -8.228 10.357 1.00 92.62 212 CYS A N 1
ATOM 1686 C CA . CYS A 1 212 ? -17.663 -7.376 11.536 1.00 92.62 212 CYS A CA 1
ATOM 1687 C C . CYS A 1 212 ? -18.286 -6.017 11.179 1.00 92.62 212 CYS A C 1
ATOM 1689 O O . CYS A 1 212 ? -19.279 -5.607 11.782 1.00 92.62 212 CYS A O 1
ATOM 1691 N N . VAL A 1 213 ? -17.759 -5.352 10.147 1.00 93.38 213 VAL A N 1
ATOM 1692 C CA . VAL A 1 213 ? -18.226 -4.037 9.684 1.00 93.38 213 VAL A CA 1
ATOM 1693 C C . VAL A 1 213 ? -19.658 -4.101 9.158 1.00 93.38 213 VAL A C 1
ATOM 1695 O O . VAL A 1 213 ? -20.479 -3.272 9.546 1.00 93.38 213 VAL A O 1
ATOM 1698 N N . ARG A 1 214 ? -20.009 -5.116 8.354 1.00 91.19 214 ARG A N 1
ATOM 1699 C CA . ARG A 1 214 ? -21.385 -5.330 7.859 1.00 91.19 214 ARG A CA 1
ATOM 1700 C C . ARG A 1 214 ? -22.396 -5.542 8.976 1.00 91.19 214 ARG A C 1
ATOM 1702 O O . ARG A 1 214 ? -23.568 -5.221 8.808 1.00 91.19 214 ARG A O 1
ATOM 1709 N N . SER A 1 215 ? -21.944 -6.061 10.112 1.00 91.75 215 SER A N 1
ATOM 1710 C CA . SER A 1 215 ? -22.789 -6.247 11.288 1.00 91.75 215 SER A CA 1
ATOM 1711 C C . SER A 1 215 ? -22.938 -4.952 12.109 1.00 91.75 215 SER A C 1
ATOM 1713 O O . SER A 1 215 ? -23.798 -4.879 12.980 1.00 91.75 215 SER A O 1
ATOM 1715 N N . GLY A 1 216 ? -22.166 -3.902 11.803 1.00 91.31 216 GLY A N 1
ATOM 1716 C CA . GLY A 1 216 ? -22.162 -2.611 12.503 1.00 91.31 216 GLY A CA 1
ATOM 1717 C C . GLY A 1 216 ? -21.004 -2.437 13.493 1.00 91.31 216 GLY A C 1
ATOM 1718 O O . GLY A 1 216 ? -20.984 -1.462 14.249 1.00 91.31 216 GLY A O 1
ATOM 1719 N N . GLY A 1 217 ? -20.055 -3.376 13.506 1.00 93.88 217 GLY A N 1
ATOM 1720 C CA . GLY A 1 217 ? -18.857 -3.331 14.333 1.00 93.88 217 GLY A CA 1
ATOM 1721 C C . GLY A 1 217 ? -17.693 -2.570 13.692 1.00 93.88 217 GLY A C 1
ATOM 1722 O O . GLY A 1 217 ? -17.796 -1.999 12.605 1.00 93.88 217 GLY A O 1
ATOM 1723 N N . ARG A 1 218 ? -16.557 -2.559 14.392 1.00 95.25 218 ARG A N 1
ATOM 1724 C CA . ARG A 1 218 ? -15.273 -2.002 13.933 1.00 95.25 218 ARG A CA 1
ATOM 1725 C C . ARG A 1 218 ? -14.150 -2.983 14.224 1.00 95.25 218 ARG A C 1
ATOM 1727 O O . ARG A 1 218 ? -14.162 -3.640 15.257 1.00 95.25 218 ARG A O 1
ATOM 1734 N N . CYS A 1 219 ? -13.181 -3.070 13.331 1.00 94.38 219 CYS A N 1
ATOM 1735 C CA . CYS A 1 219 ? -12.092 -4.029 13.457 1.00 94.38 219 CYS A CA 1
ATOM 1736 C C . CYS A 1 219 ? -10.916 -3.439 14.235 1.00 94.38 219 CYS A C 1
ATOM 1738 O O . CYS A 1 219 ? -10.647 -2.240 14.153 1.00 94.38 219 CYS A O 1
ATOM 1740 N N . GLY A 1 220 ? -10.204 -4.295 14.955 1.00 93.19 220 GLY A N 1
ATOM 1741 C CA . GLY A 1 220 ? -8.965 -3.951 15.636 1.00 93.19 220 GLY A CA 1
ATOM 1742 C C . GLY A 1 220 ? -8.278 -5.191 16.190 1.00 93.19 220 GLY A C 1
ATOM 1743 O O . GLY A 1 220 ? -8.623 -6.315 15.830 1.00 93.19 220 GLY A O 1
ATOM 1744 N N . PHE A 1 221 ? -7.318 -4.987 17.078 1.00 90.44 221 PHE A N 1
ATOM 1745 C CA . PHE A 1 221 ? -6.612 -6.037 17.807 1.00 90.44 221 PHE A CA 1
ATOM 1746 C C . PHE A 1 221 ? -6.181 -5.525 19.186 1.00 90.44 221 PHE A C 1
ATOM 1748 O O . PHE A 1 221 ? -6.176 -4.319 19.445 1.00 90.44 221 PHE A O 1
ATOM 1755 N N . ASP A 1 222 ? -5.834 -6.443 20.084 1.00 85.81 222 ASP A N 1
ATOM 1756 C CA . ASP A 1 222 ? -5.137 -6.104 21.327 1.00 85.81 222 ASP A CA 1
ATOM 1757 C C . ASP A 1 222 ? -3.632 -6.047 21.044 1.00 85.81 222 ASP A C 1
ATOM 1759 O O . ASP A 1 222 ? -3.050 -7.035 20.608 1.00 85.81 222 ASP A O 1
ATOM 1763 N N . GLU A 1 223 ? -2.968 -4.921 21.305 1.00 84.00 223 GLU A N 1
ATOM 1764 C CA . GLU A 1 223 ? -1.516 -4.795 21.098 1.00 84.00 223 GLU A CA 1
ATOM 1765 C C . GLU A 1 223 ? -0.699 -5.800 21.921 1.00 84.00 223 GLU A C 1
ATOM 1767 O O . GLU A 1 223 ? 0.402 -6.184 21.526 1.00 84.00 223 GLU A O 1
ATOM 1772 N N . SER A 1 224 ? -1.246 -6.264 23.046 1.00 84.94 224 SER A N 1
ATOM 1773 C CA . SER A 1 224 ? -0.632 -7.300 23.882 1.00 84.94 224 SER A CA 1
ATOM 1774 C C . SER A 1 224 ? -0.752 -8.693 23.260 1.00 84.94 224 SER A C 1
ATOM 1776 O O . SER A 1 224 ? 0.008 -9.597 23.612 1.00 84.94 224 SER A O 1
ATOM 1778 N N . LYS A 1 225 ? -1.724 -8.879 22.361 1.00 82.94 225 LYS A N 1
ATOM 1779 C CA . LYS A 1 225 ? -2.032 -10.129 21.658 1.00 82.94 225 LYS A CA 1
ATOM 1780 C C . LYS A 1 225 ? -2.396 -9.824 20.206 1.00 82.94 225 LYS A C 1
ATOM 1782 O O . LYS A 1 225 ? -3.550 -9.963 19.806 1.00 82.94 225 LYS A O 1
ATOM 1787 N N . PRO A 1 226 ? -1.421 -9.412 19.388 1.00 74.44 226 PRO A N 1
ATOM 1788 C CA . PRO A 1 226 ? -1.725 -8.868 18.072 1.00 74.44 226 PRO A CA 1
ATOM 1789 C C . PRO A 1 226 ? -2.271 -9.931 17.096 1.00 74.44 226 PRO A C 1
ATOM 1791 O O . PRO A 1 226 ? -2.925 -9.592 16.116 1.00 74.44 226 PRO A O 1
ATOM 1794 N N . ASN A 1 227 ? -2.100 -11.219 17.416 1.00 76.06 227 ASN A N 1
ATOM 1795 C CA . ASN A 1 227 ? -2.701 -12.346 16.694 1.00 76.06 227 ASN A CA 1
ATOM 1796 C C . ASN A 1 227 ? -4.169 -12.631 17.073 1.00 76.06 227 ASN A C 1
ATOM 1798 O O . ASN A 1 227 ? -4.780 -13.517 16.483 1.00 76.06 227 ASN A O 1
ATOM 1802 N N . ASP A 1 228 ? -4.740 -11.912 18.042 1.00 82.75 228 ASP A N 1
ATOM 1803 C CA . ASP A 1 228 ? -6.140 -12.051 18.444 1.00 82.75 228 ASP A CA 1
ATOM 1804 C C . ASP A 1 228 ? -6.957 -10.887 17.846 1.00 82.75 228 ASP A C 1
ATOM 1806 O O . ASP A 1 228 ? -7.063 -9.820 18.465 1.00 82.75 228 ASP A O 1
ATOM 1810 N N . PRO A 1 229 ? -7.532 -11.047 16.635 1.00 87.81 229 PRO A N 1
ATOM 1811 C CA . PRO A 1 229 ? -8.347 -10.004 16.032 1.00 87.81 229 PRO A CA 1
ATOM 1812 C C . PRO A 1 229 ? -9.611 -9.742 16.854 1.00 87.81 229 PRO A C 1
ATOM 1814 O O . PRO A 1 229 ? -10.204 -10.649 17.446 1.00 87.81 229 PRO A O 1
ATOM 1817 N N . LEU A 1 230 ? -10.037 -8.482 16.869 1.00 91.69 230 LEU A N 1
ATOM 1818 C CA . LEU A 1 230 ? -11.180 -7.997 17.630 1.00 91.69 230 LEU A CA 1
ATOM 1819 C C . LEU A 1 230 ? -12.244 -7.419 16.700 1.00 91.69 230 LEU A C 1
ATOM 1821 O O . LEU A 1 230 ? -11.961 -6.542 15.880 1.00 91.69 230 LEU A O 1
ATOM 1825 N N . CYS A 1 231 ? -13.491 -7.844 16.904 1.00 92.88 231 CYS A N 1
ATOM 1826 C CA . CYS A 1 231 ? -14.662 -7.120 16.422 1.00 92.88 231 CYS A CA 1
ATOM 1827 C C . CYS A 1 231 ? -15.265 -6.294 17.566 1.00 92.88 231 CYS A C 1
ATOM 1829 O O . CYS A 1 231 ? -15.727 -6.825 18.579 1.00 92.88 231 CYS A O 1
ATOM 1831 N N . LEU A 1 232 ? -15.222 -4.974 17.419 1.00 92.81 232 LEU A N 1
ATOM 1832 C CA . LEU A 1 232 ? -15.585 -3.987 18.430 1.00 92.81 232 LEU A CA 1
ATOM 1833 C C . LEU A 1 232 ? -17.008 -3.480 18.201 1.00 92.81 232 LEU A C 1
ATOM 1835 O O . LEU A 1 232 ? -17.382 -3.128 17.083 1.00 92.81 232 LEU A O 1
ATOM 1839 N N . TRP A 1 233 ? -17.763 -3.339 19.285 1.00 91.44 233 TRP A N 1
ATOM 1840 C CA . TRP A 1 233 ? -19.142 -2.860 19.306 1.00 91.44 233 TRP A CA 1
ATOM 1841 C C . TRP A 1 233 ? -19.322 -1.788 20.383 1.00 91.44 233 TRP A C 1
ATOM 1843 O O . TRP A 1 233 ? -18.577 -1.781 21.365 1.00 91.44 233 TRP A O 1
ATOM 1853 N N . PRO A 1 234 ? -20.363 -0.935 20.306 1.00 84.81 234 PRO A N 1
ATOM 1854 C CA . PRO A 1 234 ? -20.625 0.069 21.340 1.00 84.81 234 PRO A CA 1
ATOM 1855 C C . PRO A 1 234 ? -20.688 -0.498 22.769 1.00 84.81 234 PRO A C 1
ATOM 1857 O O . PRO A 1 234 ? -20.320 0.196 23.717 1.00 84.81 234 PRO A O 1
ATOM 1860 N N . ASN A 1 235 ? -21.138 -1.752 22.912 1.00 81.81 235 ASN A N 1
ATOM 1861 C CA . ASN A 1 235 ? -21.380 -2.413 24.197 1.00 81.81 235 ASN A CA 1
ATOM 1862 C C . ASN A 1 235 ? -20.602 -3.735 24.370 1.00 81.81 235 ASN A C 1
ATOM 1864 O O . ASN A 1 235 ? -20.853 -4.468 25.328 1.00 81.81 235 ASN A O 1
ATOM 1868 N N . GLY A 1 236 ? -19.676 -4.076 23.468 1.00 81.81 236 GLY A N 1
ATOM 1869 C CA . GLY A 1 236 ? -19.055 -5.402 23.457 1.00 81.81 236 GLY A CA 1
ATOM 1870 C C . GLY A 1 236 ? -17.795 -5.495 22.606 1.00 81.81 236 GLY A C 1
ATOM 1871 O O . GLY A 1 236 ? -17.517 -4.628 21.787 1.00 81.81 236 GLY A O 1
ATOM 1872 N N . VAL A 1 237 ? -17.032 -6.559 22.829 1.00 86.75 237 VAL A N 1
ATOM 1873 C CA . VAL A 1 237 ? -15.870 -6.938 22.022 1.00 86.75 237 VAL A CA 1
ATOM 1874 C C . VAL A 1 237 ? -15.947 -8.444 21.826 1.00 86.75 237 VAL A C 1
ATOM 1876 O O . VAL A 1 237 ? -16.172 -9.170 22.795 1.00 86.75 237 VAL A O 1
ATOM 1879 N N . GLU A 1 238 ? -15.778 -8.894 20.592 1.00 86.88 238 GLU A N 1
ATOM 1880 C CA . GLU A 1 238 ? -15.656 -10.302 20.233 1.00 86.88 238 GLU A CA 1
ATOM 1881 C C . GLU A 1 238 ? -14.205 -10.589 19.846 1.00 86.88 238 GLU A C 1
ATOM 1883 O O . GLU A 1 238 ? -13.645 -9.901 18.991 1.00 86.88 238 GLU A O 1
ATOM 1888 N N . ILE A 1 239 ? -13.599 -11.582 20.502 1.00 85.06 239 ILE A N 1
ATOM 1889 C CA . ILE A 1 239 ? -12.241 -12.042 20.205 1.00 85.06 239 ILE A CA 1
ATOM 1890 C C . ILE A 1 239 ? -12.345 -13.181 19.198 1.00 85.06 239 ILE A C 1
ATOM 1892 O O . ILE A 1 239 ? -12.929 -14.225 19.485 1.00 85.06 239 ILE A O 1
ATOM 1896 N N . LEU A 1 240 ? -11.745 -12.985 18.034 1.00 79.25 240 LEU A N 1
ATOM 1897 C CA . LEU A 1 240 ? -11.789 -13.897 16.898 1.00 79.25 240 LEU A CA 1
ATOM 1898 C C . LEU A 1 240 ? -10.513 -14.759 16.863 1.00 79.25 240 LEU A C 1
ATOM 1900 O O . LEU A 1 240 ? -9.768 -14.775 15.886 1.00 79.25 240 LEU A O 1
ATOM 1904 N N . ALA A 1 241 ? -10.237 -15.447 17.974 1.00 68.19 241 ALA A N 1
ATOM 1905 C CA . ALA A 1 241 ? -9.004 -16.210 18.172 1.00 68.19 241 ALA A CA 1
ATOM 1906 C C . ALA A 1 241 ? -8.798 -17.283 17.085 1.00 68.19 241 ALA A C 1
ATOM 1908 O O . ALA A 1 241 ? -9.728 -18.001 16.716 1.00 68.19 241 ALA A O 1
ATOM 1909 N N . GLY A 1 242 ? -7.560 -17.409 16.595 1.00 59.88 242 GLY A N 1
ATOM 1910 C CA . GLY A 1 242 ? -7.175 -18.421 15.602 1.00 59.88 242 GLY A CA 1
ATOM 1911 C C . GLY A 1 242 ? -7.567 -18.108 14.153 1.00 59.88 242 GLY A C 1
ATOM 1912 O O . GLY A 1 242 ? -7.340 -18.941 13.281 1.00 59.88 242 GLY A O 1
ATOM 1913 N N . LEU A 1 243 ? -8.133 -16.926 13.879 1.00 57.53 243 LEU A N 1
ATOM 1914 C CA . LEU A 1 243 ? -8.483 -16.483 12.522 1.00 57.53 243 LEU A CA 1
ATOM 1915 C C . LEU A 1 243 ? -7.370 -15.684 11.831 1.00 57.53 243 LEU A C 1
ATOM 1917 O O . LEU A 1 243 ? -7.508 -15.343 10.657 1.00 57.53 243 LEU A O 1
ATOM 1921 N N . PHE A 1 244 ? -6.277 -15.369 12.532 1.00 53.84 244 PHE A N 1
ATOM 1922 C CA . PHE A 1 244 ? -5.197 -14.567 11.973 1.00 53.84 244 PHE A CA 1
ATOM 1923 C C . PHE A 1 244 ? -3.859 -14.833 12.675 1.00 53.84 244 PHE A C 1
ATOM 1925 O O . PHE A 1 244 ? -3.760 -14.720 13.892 1.00 53.84 244 PHE A O 1
ATOM 1932 N N . GLU A 1 245 ? -2.814 -15.147 11.910 1.00 52.31 245 GLU A N 1
ATOM 1933 C CA . GLU A 1 245 ? -1.438 -14.966 12.372 1.00 52.31 245 GLU A CA 1
ATOM 1934 C C . GLU A 1 245 ? -0.909 -13.699 11.708 1.00 52.31 245 GLU A C 1
ATOM 1936 O O . GLU A 1 245 ? -0.768 -13.658 10.483 1.00 52.31 245 GLU A O 1
ATOM 1941 N N . LEU A 1 246 ? -0.624 -12.652 12.490 1.00 54.47 246 LEU A N 1
ATOM 1942 C CA . LEU A 1 246 ? 0.206 -11.581 11.957 1.00 54.47 246 LEU A CA 1
ATOM 1943 C C . LEU A 1 246 ? 1.585 -12.169 11.647 1.00 54.47 246 LEU A C 1
ATOM 1945 O O . LEU A 1 246 ? 2.108 -12.948 12.457 1.00 54.47 246 LEU A O 1
ATOM 1949 N N . PRO A 1 247 ? 2.218 -11.775 10.528 1.00 47.22 247 PRO A N 1
ATOM 1950 C CA . PRO A 1 247 ? 3.648 -11.981 10.360 1.00 47.22 247 PRO A CA 1
ATOM 1951 C C . PRO A 1 247 ? 4.309 -11.451 11.625 1.00 47.22 247 PRO A C 1
ATOM 1953 O O . PRO A 1 247 ? 4.024 -10.318 12.006 1.00 47.22 247 PRO A O 1
ATOM 1956 N N . LYS A 1 248 ? 5.073 -12.301 12.329 1.00 38.47 248 LYS A N 1
ATOM 1957 C CA . LYS A 1 248 ? 5.618 -12.025 13.668 1.00 38.47 248 LYS A CA 1
ATOM 1958 C C . LYS A 1 248 ? 6.059 -10.566 13.765 1.00 38.47 248 LYS A C 1
ATOM 1960 O O . LYS A 1 248 ? 7.144 -10.229 13.295 1.00 38.47 248 LYS A O 1
ATOM 1965 N N . LEU A 1 249 ? 5.224 -9.727 14.382 1.00 40.59 249 LEU A N 1
ATOM 1966 C CA . LEU A 1 249 ? 5.578 -8.351 14.676 1.00 40.59 249 LEU A CA 1
ATOM 1967 C C . LEU A 1 249 ? 6.821 -8.442 15.550 1.00 40.59 249 LEU A C 1
ATOM 1969 O O . LEU A 1 249 ? 6.763 -8.895 16.697 1.00 40.59 249 LEU A O 1
ATOM 1973 N N . VAL A 1 250 ? 7.972 -8.069 14.996 1.00 36.47 250 VAL A N 1
ATOM 1974 C CA . VAL A 1 250 ? 9.135 -7.784 15.821 1.00 36.47 250 VAL A CA 1
ATOM 1975 C C . VAL A 1 250 ? 8.705 -6.583 16.636 1.00 36.47 250 VAL A C 1
ATOM 1977 O O . VAL A 1 250 ? 8.668 -5.469 16.121 1.00 36.47 250 VAL A O 1
ATOM 1980 N N . ALA A 1 251 ? 8.303 -6.829 17.881 1.00 32.16 251 ALA A N 1
ATOM 1981 C CA . ALA A 1 251 ? 7.953 -5.804 18.840 1.00 32.16 251 ALA A CA 1
ATOM 1982 C C . ALA A 1 251 ? 9.144 -4.846 18.981 1.00 32.16 251 ALA A C 1
ATOM 1984 O O . ALA A 1 251 ? 10.028 -5.037 19.816 1.00 32.16 251 ALA A O 1
ATOM 1985 N N . ARG A 1 252 ? 9.197 -3.801 18.150 1.00 35.03 252 ARG A N 1
ATOM 1986 C CA . ARG A 1 252 ? 9.989 -2.616 18.447 1.00 35.03 252 ARG A CA 1
ATOM 1987 C C . ARG A 1 252 ? 9.210 -1.895 19.526 1.00 35.03 252 ARG A C 1
ATOM 1989 O O . ARG A 1 252 ? 8.328 -1.091 19.249 1.00 35.03 252 ARG A O 1
ATOM 1996 N N . LEU A 1 253 ? 9.514 -2.265 20.767 1.00 32.84 253 LEU A N 1
ATOM 1997 C CA . LEU A 1 253 ? 9.128 -1.500 21.942 1.00 32.84 253 LEU A CA 1
ATOM 1998 C C . LEU A 1 253 ? 9.373 -0.011 21.651 1.00 32.84 253 LEU A C 1
ATOM 2000 O O . LEU A 1 253 ? 10.442 0.321 21.123 1.00 32.84 253 LEU A O 1
ATOM 2004 N N . PRO A 1 254 ? 8.439 0.890 21.992 1.00 35.38 254 PRO A N 1
ATOM 2005 C CA . PRO A 1 254 ? 8.699 2.312 21.876 1.00 35.38 254 PRO A CA 1
ATOM 2006 C C . PRO A 1 254 ? 9.958 2.636 22.680 1.00 35.38 254 PRO A C 1
ATOM 2008 O O . PRO A 1 254 ? 10.079 2.275 23.856 1.00 35.38 254 PRO A O 1
ATOM 2011 N N . HIS A 1 255 ? 10.921 3.289 22.025 1.00 35.31 255 HIS A N 1
ATOM 2012 C CA . HIS A 1 255 ? 12.095 3.837 22.684 1.00 35.31 255 HIS A CA 1
ATOM 2013 C C . HIS A 1 255 ? 11.615 4.731 23.829 1.00 35.31 255 HIS A C 1
ATOM 2015 O O . HIS A 1 255 ? 11.130 5.839 23.617 1.00 35.31 255 HIS A O 1
ATOM 2021 N N . ARG A 1 256 ? 11.751 4.234 25.062 1.00 28.00 256 ARG A N 1
ATOM 2022 C CA . ARG A 1 256 ? 11.599 5.044 26.266 1.00 28.00 256 ARG A CA 1
ATOM 2023 C C . ARG A 1 256 ? 12.571 6.226 26.121 1.00 28.00 256 ARG A C 1
ATOM 2025 O O . ARG A 1 256 ? 13.772 5.971 25.978 1.00 28.00 256 ARG A O 1
ATOM 2032 N N . PRO A 1 257 ? 12.113 7.490 26.139 1.00 31.27 257 PRO A N 1
ATOM 2033 C CA . PRO A 1 257 ? 13.029 8.617 26.124 1.00 31.27 257 PRO A CA 1
ATOM 2034 C C . PRO A 1 257 ? 13.930 8.503 27.357 1.00 31.27 257 PRO A C 1
ATOM 2036 O O . PRO A 1 257 ? 13.451 8.384 28.489 1.00 31.27 257 PRO A O 1
ATOM 2039 N N . LYS A 1 258 ? 15.249 8.464 27.140 1.00 32.66 258 LYS A N 1
ATOM 2040 C CA . LYS A 1 258 ? 16.223 8.548 28.229 1.00 32.66 258 LYS A CA 1
ATOM 2041 C C . LYS A 1 258 ? 16.067 9.927 28.865 1.00 32.66 258 LYS A C 1
ATOM 2043 O O . LYS A 1 258 ? 16.519 10.918 28.306 1.00 32.66 258 LYS A O 1
ATOM 2048 N N . SER A 1 259 ? 15.425 9.973 30.030 1.00 31.80 259 SER A N 1
ATOM 2049 C CA . SER A 1 259 ? 15.527 11.101 30.953 1.00 31.80 259 SER A CA 1
ATOM 2050 C C . SER A 1 259 ? 17.002 11.296 31.293 1.00 31.80 259 SER A C 1
ATOM 2052 O O . SER A 1 259 ? 17.608 10.465 31.971 1.00 31.80 259 SER A O 1
ATOM 2054 N N . SER A 1 260 ? 17.593 12.372 30.783 1.00 35.06 260 SER A N 1
ATOM 2055 C CA . SER A 1 260 ? 18.911 12.846 31.176 1.00 35.06 260 SER A CA 1
ATOM 2056 C C . SER A 1 260 ? 18.823 13.432 32.583 1.00 35.06 260 SER A C 1
ATOM 2058 O O . SER A 1 260 ? 18.540 14.615 32.758 1.00 35.06 260 SER A O 1
ATOM 2060 N N . THR A 1 261 ? 19.065 12.613 33.597 1.00 34.28 261 THR A N 1
ATOM 2061 C CA . THR A 1 261 ? 19.400 13.118 34.929 1.00 34.28 261 THR A CA 1
ATOM 2062 C C . THR A 1 261 ? 20.922 13.123 35.024 1.00 34.28 261 THR A C 1
ATOM 2064 O O . THR A 1 261 ? 21.547 12.081 35.213 1.00 34.28 261 THR A O 1
ATOM 2067 N N . GLN A 1 262 ? 21.528 14.293 34.796 1.00 33.41 262 GLN A N 1
ATOM 2068 C CA . GLN A 1 262 ? 22.931 14.540 35.121 1.00 33.41 262 GLN A CA 1
ATOM 2069 C C . GLN A 1 262 ? 23.108 14.365 36.634 1.00 33.41 262 GLN A C 1
ATOM 2071 O O . GLN A 1 262 ? 22.560 15.133 37.418 1.00 33.41 262 GLN A O 1
ATOM 2076 N N . LEU A 1 263 ? 23.864 13.346 37.037 1.00 32.16 263 LEU A N 1
ATOM 2077 C CA . LEU A 1 263 ? 24.446 13.261 38.372 1.00 32.16 263 LEU A CA 1
ATOM 2078 C C . LEU A 1 263 ? 25.770 14.025 38.340 1.00 32.16 263 LEU A C 1
ATOM 2080 O O . LEU A 1 263 ? 26.767 13.559 37.787 1.00 32.16 263 LEU A O 1
ATOM 2084 N N . THR A 1 264 ? 25.754 15.231 38.894 1.00 32.06 264 THR A N 1
ATOM 2085 C CA . THR A 1 264 ? 26.939 16.023 39.215 1.00 32.06 264 THR A CA 1
ATOM 2086 C C . THR A 1 264 ? 27.703 15.314 40.334 1.00 32.06 264 THR A C 1
ATOM 2088 O O . THR A 1 264 ? 27.201 15.166 41.445 1.00 32.06 264 THR A O 1
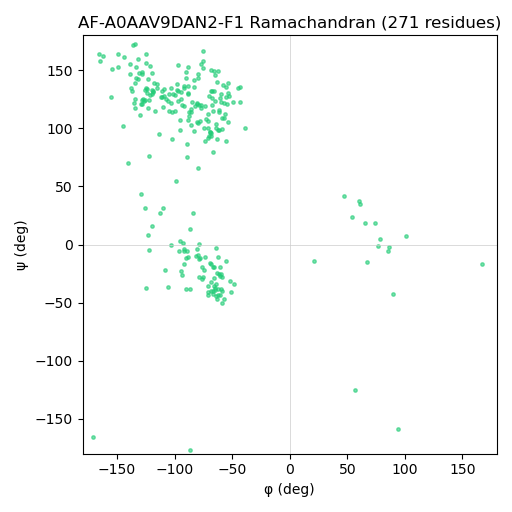ATOM 2091 N N . TYR A 1 265 ? 28.917 14.852 40.040 1.00 29.83 265 TYR A N 1
ATOM 2092 C CA . TYR A 1 265 ? 29.864 14.381 41.048 1.00 29.83 265 TYR A CA 1
ATOM 2093 C C . TYR A 1 265 ? 30.551 15.593 41.690 1.00 29.83 265 TYR A C 1
ATOM 2095 O O . TYR A 1 265 ? 31.436 16.197 41.083 1.00 29.83 265 TYR A O 1
ATOM 2103 N N . GLU A 1 266 ? 30.170 15.945 42.918 1.00 34.69 266 GLU A N 1
ATOM 2104 C CA . GLU A 1 266 ? 30.973 16.824 43.772 1.00 34.69 266 GLU A CA 1
ATOM 2105 C C . GLU A 1 266 ? 32.120 16.023 44.406 1.00 34.69 266 GLU A C 1
ATOM 2107 O O . GLU A 1 266 ? 31.920 15.037 45.116 1.00 34.69 266 GLU A O 1
ATOM 2112 N N . LYS A 1 267 ? 33.352 16.452 44.114 1.00 34.66 267 LYS A N 1
ATOM 2113 C CA . LYS A 1 267 ? 34.586 15.975 44.745 1.00 34.66 267 LYS A CA 1
ATOM 2114 C C . LYS A 1 267 ? 34.653 16.480 46.188 1.00 34.66 267 LYS A C 1
ATOM 2116 O O . LYS A 1 267 ? 34.890 17.664 46.411 1.00 34.66 267 LYS A O 1
ATOM 2121 N N . PHE A 1 268 ? 34.557 15.572 47.153 1.00 32.31 268 PHE A N 1
ATOM 2122 C CA . PHE A 1 268 ? 35.066 15.792 48.506 1.00 32.31 268 PHE A CA 1
ATOM 2123 C C . PHE A 1 268 ? 36.590 15.600 48.502 1.00 32.31 268 PHE A C 1
ATOM 2125 O O . PHE A 1 268 ? 37.079 14.476 48.408 1.00 32.31 268 PHE A O 1
ATOM 2132 N N . ASN A 1 269 ? 37.341 16.699 48.597 1.00 35.53 269 ASN A N 1
ATOM 2133 C CA . ASN A 1 269 ? 38.752 16.673 48.977 1.00 35.53 269 ASN A CA 1
ATOM 2134 C C . ASN A 1 269 ? 38.830 16.734 50.508 1.00 35.53 269 ASN A C 1
ATOM 2136 O O . ASN A 1 269 ? 38.533 17.767 51.102 1.00 35.53 269 ASN A O 1
ATOM 2140 N N . MET A 1 270 ? 39.243 15.633 51.135 1.00 37.47 270 MET A N 1
ATOM 2141 C CA . MET A 1 270 ? 39.788 15.634 52.492 1.00 37.47 270 MET A CA 1
ATOM 2142 C C . MET A 1 270 ? 41.312 15.704 52.382 1.00 37.47 270 MET A C 1
ATOM 2144 O O . MET A 1 270 ? 41.951 14.736 51.976 1.00 37.47 270 MET A O 1
ATOM 2148 N N . GLY A 1 271 ? 41.874 16.862 52.717 1.00 34.38 271 GLY A N 1
ATOM 2149 C CA . GLY A 1 271 ? 43.266 17.022 53.123 1.00 34.38 271 GLY A CA 1
ATOM 2150 C C . GLY A 1 271 ? 43.249 17.522 54.561 1.00 34.38 271 GLY A C 1
ATOM 2151 O O . GLY A 1 271 ? 42.686 18.581 54.827 1.00 34.38 271 GLY A O 1
ATOM 2152 N N . VAL A 1 272 ? 43.766 16.699 55.467 1.00 50.44 272 VAL A N 1
ATOM 2153 C CA . VAL A 1 272 ? 44.032 17.016 56.875 1.00 50.44 272 VAL A CA 1
ATOM 2154 C C . VAL A 1 272 ? 45.444 17.609 56.941 1.00 50.44 272 VAL A C 1
ATOM 2156 O O . VAL A 1 272 ? 46.252 17.295 56.063 1.00 50.44 272 VAL A O 1
ATOM 2159 N N . ASP A 1 273 ? 45.712 18.459 57.934 1.00 40.78 273 ASP A N 1
ATOM 2160 C CA . ASP A 1 273 ? 47.079 18.830 58.340 1.00 40.78 273 ASP A CA 1
ATOM 2161 C C . ASP A 1 273 ? 48.035 17.620 58.410 1.00 40.78 273 ASP A C 1
ATOM 2163 O O . ASP A 1 273 ? 47.583 16.517 58.811 1.00 40.78 273 ASP A O 1
#

Sequence (273 aa):
MHPQLFFFLFITFSFHPCSSQKNIQFKSCAPLPFSCGNFTKNITFPFSIDGTSPGCGLPDLHLSCTSDNLAQLMMNNVSYQVKNIDYEKQIMTIANMAYINIDDSCSYLSINTSFDYSLFDYTGNDHNLTYYGCSIPLNWSSSGFYELCNTGDYYYFIAVAVGVFDPLGYDYCDSRYNVSIGKPYSMDDLMKVLADGFDVMWKPGKDWCDKCVRSGGRCGFDESKPNDPLCLWPNGVEILAGLFELPKLVARLPHRPKSSTQLTYEKFNMGVD

Solvent-accessible surface area (backbone atoms only — not comparable to full-atom values): 16502 Å² total; per-residue (Å²): 142,80,88,80,84,80,80,81,79,78,79,78,78,78,78,70,74,84,56,66,69,41,31,49,54,32,59,52,35,46,68,40,84,44,78,23,68,90,41,70,48,69,45,40,54,47,38,24,44,92,86,58,39,88,29,20,35,38,79,81,43,36,45,47,65,47,98,85,32,43,28,27,38,58,35,87,91,35,57,25,33,49,73,45,77,39,80,91,79,39,34,34,31,35,15,52,48,78,45,63,80,64,89,58,80,56,71,68,77,79,59,83,72,61,78,52,68,78,50,34,42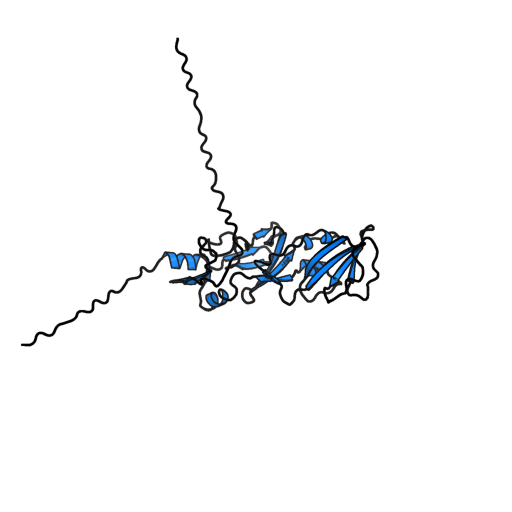,78,41,98,64,51,42,56,33,38,39,37,38,16,67,55,86,76,95,41,86,89,65,59,43,42,82,71,36,67,78,88,69,38,31,29,32,39,31,60,79,67,87,64,73,80,91,63,85,70,84,56,46,84,44,77,48,69,44,70,29,39,70,88,71,57,80,91,44,48,64,56,43,43,43,70,13,27,56,31,30,56,48,71,53,58,97,48,35,64,60,31,40,77,73,70,32,33,44,34,32,42,79,95,41,63,40,34,36,30,37,24,27,73,87,40,75,45,77,46,68,84,73,47,79,59,67,81,73,76,80,74,68,79,79,72,80,79,79,84,75,83,78,82,82,79,82,84,83,88,80,78,138

Organism: Acorus calamus (NCBI:txid4465)

Foldseek 3Di:
DDDDDDDDPPPPPPPPPLPPVLLVVQVLQDFDWDFFPVDTDRDWPQADEPSRDPFTYDPQRYWDHDPVRFIWHADPNWIWGWPDQDPVQLKTFTFGPQLQPDPDQPSCQPDDDDDDPLFWDADPQKWKKKKWKFQDDDPPPPQQKDFRDDPPRTTMIIHTPDPGDPPDPDPTTDDIDIDIFGPDDDPVCVSVRNNSGGMIRTDGCPPHQVVLVVVVWGWGADPVCRQFIWTGDSRDIDTPHPPGDRPPPPPPDPPDPPDPDDDDDDDDDDDDD

Mean predicted aligned error: 14.12 Å